Protein AF-W9XP03-F1 (afdb_monomer_lite)

Foldseek 3Di:
DPVLVVLVVVLLVVLVCCVPPDDLVRDDLVVLQVSLVSLVVSVPDDPSSVVSNVVSCVRNVCCVRNPHDPDDDPDDDDDDDDDDDDDDDDDDDDDDDDDDDDPDDDDDDPPPPPPPPPQPQQKWFADPPQRQTHSDPVVVVVLCVQQVVQPQKDFDDDDPPVDQKTWIAGPVRDIDMDGMGGHDPPCDPCCNVPDRGPPRNVSNVVVVVVVVVVVVVVVVVVCVVVVPPDPDDDDDD

pLDDT: mean 73.16, std 21.03, range [29.48, 97.62]

Sequence (237 aa):
MEEVHDHDAEWLARANLLLQWVTPELMDREMLRDLVEDASLLTTRSNEISLTLWVLQYIYNIAELVGDPVFGHTNSTANSNHSPSAQAGLSQPITSAVEASRNTSRNTAGNYREVPDKRDRNWKFQCDVCGHKVRRWDEFHRHITMGTGRKGFTVMRAKPPNEMTWYGVDKNGSKYSGNIIVASPTESRYDSRMNIQNPCRDRIREFVQKRKAVKEQKDKAIQQMHGSGGGTGSTGG

Structure (mmCIF, N/CA/C/O backbone):
data_AF-W9XP03-F1
#
_entry.id   AF-W9XP03-F1
#
loop_
_atom_site.group_PDB
_atom_site.id
_atom_site.type_symbol
_atom_site.label_atom_id
_atom_site.label_alt_id
_atom_site.label_comp_id
_atom_site.label_asym_id
_atom_site.label_entity_id
_atom_site.label_seq_id
_atom_site.pdbx_PDB_ins_code
_atom_site.Cartn_x
_atom_site.Cartn_y
_atom_site.Cartn_z
_atom_site.occupancy
_atom_site.B_iso_or_equiv
_atom_site.auth_seq_id
_atom_site.auth_comp_id
_atom_site.auth_asym_id
_atom_site.auth_atom_id
_atom_site.pdbx_PDB_model_num
ATOM 1 N N . MET A 1 1 ? 22.009 37.566 -8.998 1.00 55.69 1 MET A N 1
ATOM 2 C CA . MET A 1 1 ? 20.892 36.602 -8.860 1.00 55.69 1 MET A CA 1
ATOM 3 C C . MET A 1 1 ? 21.464 35.190 -8.629 1.00 55.69 1 MET A C 1
ATOM 5 O O . MET A 1 1 ? 20.940 34.234 -9.179 1.00 55.69 1 MET A O 1
ATOM 9 N N . GLU A 1 2 ? 22.542 35.069 -7.834 1.00 55.78 2 GLU A N 1
ATOM 10 C CA . GLU A 1 2 ? 23.301 33.818 -7.596 1.00 55.78 2 GLU A CA 1
ATOM 11 C C . GLU A 1 2 ? 23.197 33.299 -6.145 1.00 55.78 2 GLU A C 1
ATOM 13 O O . GLU A 1 2 ? 23.499 32.143 -5.899 1.00 55.78 2 GLU A O 1
ATOM 18 N N . GLU A 1 3 ? 22.680 34.085 -5.193 1.00 58.03 3 GLU A N 1
ATOM 19 C CA . GLU A 1 3 ? 22.687 33.743 -3.752 1.00 58.03 3 GLU A CA 1
ATOM 20 C C . GLU A 1 3 ? 21.708 32.621 -3.334 1.00 58.03 3 GLU A C 1
ATOM 22 O O . GLU A 1 3 ? 21.790 32.089 -2.229 1.00 58.03 3 GLU A O 1
ATOM 27 N N . VAL A 1 4 ? 20.771 32.227 -4.204 1.00 58.56 4 VAL A N 1
ATOM 28 C CA . VAL A 1 4 ? 19.727 31.236 -3.863 1.00 58.56 4 VAL A CA 1
ATOM 29 C C . VAL A 1 4 ? 20.260 29.795 -3.894 1.00 58.56 4 VAL A C 1
ATOM 31 O O . VAL A 1 4 ? 19.656 28.914 -3.296 1.00 58.56 4 VAL A O 1
ATOM 34 N N . HIS A 1 5 ? 21.377 29.520 -4.576 1.00 61.31 5 HIS A N 1
ATOM 35 C CA . HIS A 1 5 ? 21.920 28.155 -4.686 1.00 61.31 5 HIS A CA 1
ATOM 36 C C . HIS A 1 5 ? 22.791 27.730 -3.498 1.00 61.31 5 HIS A C 1
ATOM 38 O O . HIS A 1 5 ? 22.907 26.533 -3.240 1.00 61.31 5 HIS A O 1
ATOM 44 N N . ASP A 1 6 ? 23.329 28.680 -2.733 1.00 75.00 6 ASP A N 1
ATOM 45 C CA . ASP A 1 6 ? 24.205 28.359 -1.600 1.00 75.00 6 ASP A CA 1
ATOM 46 C C . ASP A 1 6 ? 23.433 27.756 -0.416 1.00 75.00 6 ASP A C 1
ATOM 48 O O . ASP A 1 6 ? 23.926 26.852 0.258 1.00 75.00 6 ASP A O 1
ATOM 52 N N . HIS A 1 7 ? 22.176 28.165 -0.225 1.00 78.06 7 HIS A N 1
ATOM 53 C CA . HIS A 1 7 ? 21.329 27.703 0.878 1.00 78.06 7 HIS A CA 1
ATOM 54 C C . HIS A 1 7 ? 20.920 26.227 0.725 1.00 78.06 7 HIS A C 1
ATOM 56 O O . HIS A 1 7 ? 20.882 25.482 1.706 1.00 78.06 7 HIS A O 1
ATOM 62 N N . ASP A 1 8 ? 20.674 25.776 -0.510 1.00 80.62 8 ASP A N 1
ATOM 63 C CA . ASP A 1 8 ? 20.343 24.377 -0.801 1.00 80.62 8 ASP A CA 1
ATOM 64 C C . ASP A 1 8 ? 21.549 23.458 -0.551 1.00 80.62 8 ASP A C 1
ATOM 66 O O . ASP A 1 8 ? 21.405 22.372 0.018 1.00 80.62 8 ASP A O 1
ATOM 70 N N . ALA A 1 9 ? 22.748 23.898 -0.949 1.00 83.19 9 ALA A N 1
ATOM 71 C CA . ALA A 1 9 ? 23.987 23.149 -0.754 1.00 83.19 9 ALA A CA 1
ATOM 72 C C . ALA A 1 9 ? 24.361 23.039 0.732 1.00 83.19 9 ALA A C 1
ATOM 74 O O . ALA A 1 9 ? 24.747 21.961 1.194 1.00 83.19 9 ALA A O 1
ATOM 75 N N . GLU A 1 10 ? 24.199 24.123 1.495 1.00 85.44 10 GLU A N 1
ATOM 76 C CA . GLU A 1 10 ? 24.430 24.132 2.940 1.00 85.44 10 GLU A CA 1
ATOM 77 C C . GLU A 1 10 ? 23.442 23.217 3.675 1.00 85.44 10 GLU A C 1
ATOM 79 O O . GLU A 1 10 ? 23.847 22.399 4.510 1.00 85.44 10 GLU A O 1
ATOM 84 N N . TRP A 1 11 ? 22.155 23.282 3.321 1.00 88.06 11 TRP A N 1
ATOM 85 C CA . TRP A 1 11 ? 21.145 22.395 3.895 1.00 88.06 11 TRP A CA 1
ATOM 86 C C . TRP A 1 11 ? 21.449 20.922 3.588 1.00 88.06 11 TRP A C 1
ATOM 88 O O . TRP A 1 11 ? 21.418 20.079 4.488 1.00 88.06 11 TRP A O 1
ATOM 98 N N . LEU A 1 12 ? 21.818 20.601 2.342 1.00 84.88 12 LEU A N 1
ATOM 99 C CA . LEU A 1 12 ? 22.195 19.241 1.945 1.00 84.88 12 LEU A CA 1
ATOM 100 C C . LEU A 1 12 ? 23.442 18.748 2.687 1.00 84.88 12 LEU A C 1
ATOM 102 O O . LEU A 1 12 ? 23.500 17.577 3.066 1.00 84.88 12 LEU A O 1
ATOM 106 N N . ALA A 1 13 ? 24.432 19.610 2.926 1.00 87.75 13 ALA A N 1
ATOM 107 C CA . ALA A 1 13 ? 25.615 19.259 3.706 1.00 87.75 13 ALA A CA 1
ATOM 108 C C . ALA A 1 13 ? 25.249 18.934 5.164 1.00 87.75 13 ALA A C 1
ATOM 110 O O . ALA A 1 13 ? 25.665 17.893 5.681 1.00 87.75 13 ALA A O 1
ATOM 111 N N . ARG A 1 14 ? 24.405 19.760 5.799 1.00 84.19 14 ARG A N 1
ATOM 112 C CA . ARG A 1 14 ? 23.887 19.518 7.158 1.00 84.19 14 ARG A CA 1
ATOM 113 C C . ARG A 1 14 ? 23.109 18.202 7.232 1.00 84.19 14 ARG A C 1
ATOM 115 O O . ARG A 1 14 ? 23.395 17.370 8.090 1.00 84.19 14 ARG A O 1
ATOM 122 N N . ALA A 1 15 ? 22.186 17.967 6.301 1.00 85.69 15 ALA A N 1
ATOM 123 C CA . ALA A 1 15 ? 21.388 16.744 6.261 1.00 85.69 15 ALA A CA 1
ATOM 124 C C . ALA A 1 15 ? 22.245 15.482 6.042 1.00 85.69 15 ALA A C 1
ATOM 126 O O . ALA A 1 15 ? 22.033 14.464 6.702 1.00 85.69 15 ALA A O 1
ATOM 127 N N . ASN A 1 16 ? 23.250 15.546 5.164 1.00 84.44 16 ASN A N 1
ATOM 128 C CA . ASN A 1 16 ? 24.169 14.429 4.931 1.00 84.44 16 ASN A CA 1
ATOM 129 C C . ASN A 1 16 ? 25.071 14.141 6.137 1.00 84.44 16 ASN A C 1
ATOM 131 O O . ASN A 1 16 ? 25.341 12.974 6.419 1.00 84.44 16 ASN A O 1
ATOM 135 N N . LEU A 1 17 ? 25.508 15.170 6.871 1.00 82.81 17 LEU A N 1
ATOM 136 C CA . LEU A 1 17 ? 26.241 14.981 8.123 1.00 82.81 17 LEU A CA 1
ATOM 137 C C . LEU A 1 17 ? 25.384 14.248 9.162 1.00 82.81 17 LEU A C 1
ATOM 139 O O . LEU A 1 17 ? 25.866 13.305 9.789 1.00 82.81 17 LEU A O 1
ATOM 143 N N . LEU A 1 18 ? 24.099 14.591 9.290 1.00 79.25 18 LEU A N 1
ATOM 144 C CA . LEU A 1 18 ? 23.202 13.863 10.195 1.00 79.25 18 LEU A CA 1
ATOM 145 C C . LEU A 1 18 ? 23.044 12.394 9.799 1.00 79.25 18 LEU A C 1
ATOM 147 O O . LEU A 1 18 ? 23.140 11.514 10.653 1.00 79.25 18 LEU A O 1
ATOM 151 N N . LEU A 1 19 ? 22.883 12.124 8.501 1.00 80.06 19 LEU A N 1
ATOM 152 C CA . LEU A 1 19 ? 22.753 10.763 7.975 1.00 80.06 19 LEU A CA 1
ATOM 153 C C . LEU A 1 19 ? 24.024 9.912 8.144 1.00 80.06 19 LEU A C 1
ATOM 155 O O . LEU A 1 19 ? 23.924 8.686 8.186 1.00 80.06 19 LEU A O 1
ATOM 159 N N . GLN A 1 20 ? 25.208 10.529 8.208 1.00 81.31 20 GLN A N 1
ATOM 160 C CA . GLN A 1 20 ? 26.484 9.817 8.337 1.00 81.31 20 GLN A CA 1
ATOM 161 C C . GLN A 1 20 ? 26.908 9.573 9.789 1.00 81.31 20 GLN A C 1
ATOM 163 O O . GLN A 1 20 ? 27.513 8.538 10.067 1.00 81.31 20 GLN A O 1
ATOM 168 N N . TRP A 1 21 ? 26.627 10.508 10.701 1.00 69.81 21 TRP A N 1
ATOM 169 C CA . TRP A 1 21 ? 27.275 10.534 12.020 1.00 69.81 21 TRP A CA 1
ATOM 170 C C . TRP A 1 21 ? 26.347 10.227 13.192 1.00 69.81 21 TRP A C 1
ATOM 172 O O . TRP A 1 21 ? 26.838 9.868 14.261 1.00 69.81 21 TRP A O 1
ATOM 182 N N . VAL A 1 22 ? 25.027 10.343 13.022 1.00 67.56 22 VAL A N 1
ATOM 183 C CA . VAL A 1 22 ? 24.099 10.248 14.153 1.00 67.56 22 VAL A CA 1
ATOM 184 C C . VAL A 1 22 ? 23.277 8.967 14.073 1.00 67.56 22 VAL A C 1
ATOM 186 O O . VAL A 1 22 ? 22.401 8.806 13.220 1.00 67.56 22 VAL A O 1
ATOM 189 N N . THR A 1 23 ? 23.539 8.040 14.997 1.00 68.25 23 THR A N 1
ATOM 190 C CA . THR A 1 23 ? 22.658 6.889 15.206 1.00 68.25 23 THR A CA 1
ATOM 191 C C . THR A 1 23 ? 21.274 7.379 15.650 1.00 68.25 23 THR A C 1
ATOM 193 O O . THR A 1 23 ? 21.191 8.308 16.454 1.00 68.25 23 THR A O 1
ATOM 196 N N . PRO A 1 24 ? 20.169 6.765 15.179 1.00 63.56 24 PRO A N 1
ATOM 197 C CA . PRO A 1 24 ? 18.812 7.235 15.474 1.00 63.56 24 PRO A CA 1
ATOM 198 C C . PRO A 1 24 ? 18.456 7.411 16.949 1.00 63.56 24 PRO A C 1
ATOM 200 O O . PRO A 1 24 ? 17.561 8.185 17.267 1.00 63.56 24 PRO A O 1
ATOM 203 N N . GLU A 1 25 ? 19.171 6.730 17.839 1.00 66.44 25 GLU A N 1
ATOM 204 C CA . GLU A 1 25 ? 18.958 6.778 19.286 1.00 66.44 25 GLU A CA 1
ATOM 205 C C . GLU A 1 25 ? 19.605 7.989 19.976 1.00 66.44 25 GLU A C 1
ATOM 207 O O . GLU A 1 25 ? 19.209 8.331 21.085 1.00 66.44 25 GLU A O 1
ATOM 212 N N . LEU A 1 26 ? 20.586 8.640 19.342 1.00 66.00 26 LEU A N 1
ATOM 213 C CA . LEU A 1 26 ? 21.334 9.765 19.921 1.00 66.00 26 LEU A CA 1
ATOM 214 C C . LEU A 1 26 ? 20.964 11.116 19.309 1.00 66.00 26 LEU A C 1
ATOM 216 O O . LEU A 1 26 ? 21.541 12.137 19.682 1.00 66.00 26 LEU A O 1
ATOM 220 N N . MET A 1 27 ? 20.038 11.137 18.352 1.00 71.94 27 MET A N 1
ATOM 221 C CA . MET A 1 27 ? 19.683 12.375 17.680 1.00 71.94 27 MET A CA 1
ATOM 222 C C . MET A 1 27 ? 18.704 13.187 18.517 1.00 71.94 27 MET A C 1
ATOM 224 O O . MET A 1 27 ? 17.628 12.705 18.876 1.00 71.94 27 MET A O 1
ATOM 228 N N . ASP A 1 28 ? 19.075 14.436 18.786 1.00 79.50 28 ASP A N 1
ATOM 229 C CA . ASP A 1 28 ? 18.191 15.386 19.441 1.00 79.50 28 ASP A CA 1
ATOM 230 C C . ASP A 1 28 ? 16.956 15.644 18.565 1.00 79.50 28 ASP A C 1
ATOM 232 O O . ASP A 1 28 ? 17.058 15.950 17.370 1.00 79.50 28 ASP A O 1
ATOM 236 N N . ARG A 1 29 ? 15.773 15.485 19.167 1.00 77.25 29 ARG A N 1
ATOM 237 C CA . ARG A 1 29 ? 14.484 15.676 18.496 1.00 77.25 29 ARG A CA 1
ATOM 238 C C . ARG A 1 29 ? 14.315 17.120 18.019 1.00 77.25 29 ARG A C 1
ATOM 240 O O . ARG A 1 29 ? 13.668 17.324 16.993 1.00 77.25 29 ARG A O 1
ATOM 247 N N . GLU A 1 30 ? 14.893 18.090 18.728 1.00 78.94 30 GLU A N 1
ATOM 248 C CA . GLU A 1 30 ? 14.828 19.511 18.359 1.00 78.94 30 GLU A CA 1
ATOM 249 C C . GLU A 1 30 ? 15.605 19.781 17.065 1.00 78.94 30 GLU A C 1
ATOM 251 O O . GLU A 1 30 ? 15.053 20.325 16.113 1.00 78.94 30 GLU A O 1
ATOM 256 N N . MET A 1 31 ? 16.821 19.244 16.950 1.00 80.56 31 MET A N 1
ATOM 257 C CA . MET A 1 31 ? 17.659 19.408 15.757 1.00 80.56 31 MET A CA 1
ATOM 258 C C . MET A 1 31 ? 17.020 18.817 14.486 1.00 80.56 31 MET A C 1
ATOM 260 O O . MET A 1 31 ? 17.184 19.350 13.387 1.00 80.56 31 MET A O 1
ATOM 264 N N . LEU A 1 32 ? 16.275 17.712 14.616 1.00 82.44 32 LEU A N 1
ATOM 265 C CA . LEU A 1 32 ? 15.548 17.112 13.495 1.00 82.44 32 LEU A CA 1
ATOM 266 C C . LEU A 1 32 ? 14.341 17.951 13.069 1.00 82.44 32 LEU A C 1
ATOM 268 O O . LEU A 1 32 ? 14.060 18.039 11.874 1.00 82.44 32 LEU A O 1
ATOM 272 N N . ARG A 1 33 ? 13.624 18.546 14.031 1.00 82.81 33 ARG A N 1
ATOM 273 C CA . ARG A 1 33 ? 12.506 19.450 13.741 1.00 82.81 33 ARG A CA 1
ATOM 274 C C . ARG A 1 33 ? 13.008 20.680 12.989 1.00 82.81 33 ARG A C 1
ATOM 276 O O . ARG A 1 33 ? 12.468 20.961 11.923 1.00 82.81 33 ARG A O 1
ATOM 283 N N . ASP A 1 34 ? 14.070 21.315 13.476 1.00 84.38 34 ASP A N 1
ATOM 284 C CA . ASP A 1 34 ? 14.661 22.500 12.844 1.00 84.38 34 ASP A CA 1
ATOM 285 C C . ASP A 1 34 ? 15.087 22.210 11.400 1.00 84.38 34 ASP A C 1
ATOM 287 O O . ASP A 1 34 ? 14.785 22.974 10.488 1.00 84.38 34 ASP A O 1
ATOM 291 N N . LEU A 1 35 ? 15.709 21.051 11.146 1.00 84.31 35 LEU A N 1
ATOM 292 C CA . LEU A 1 35 ? 16.127 20.683 9.791 1.00 84.31 35 LEU A CA 1
ATOM 293 C C . LEU A 1 35 ? 14.937 20.481 8.836 1.00 84.31 35 LEU A C 1
ATOM 295 O O . LEU A 1 35 ? 15.034 20.806 7.650 1.00 84.31 35 LEU A O 1
ATOM 299 N N . VAL A 1 36 ? 13.828 19.925 9.330 1.00 83.81 36 VAL A N 1
ATOM 300 C CA . VAL A 1 36 ? 12.604 19.704 8.543 1.00 83.81 36 VAL A CA 1
ATOM 301 C C . VAL A 1 36 ? 11.875 21.020 8.279 1.00 83.81 36 VAL A C 1
ATOM 303 O O . VAL A 1 36 ? 11.381 21.222 7.168 1.00 83.81 36 VAL A O 1
ATOM 306 N N . GLU A 1 37 ? 11.830 21.918 9.263 1.00 83.00 37 GLU A N 1
ATOM 307 C CA . GLU A 1 37 ? 11.275 23.264 9.111 1.00 83.00 37 GLU A CA 1
ATOM 308 C C . GLU A 1 37 ? 12.107 24.097 8.123 1.00 83.00 37 GLU A C 1
ATOM 310 O O . GLU A 1 37 ? 11.534 24.637 7.174 1.00 83.00 37 GLU A O 1
ATOM 315 N N . ASP A 1 38 ? 13.441 24.083 8.232 1.00 81.56 38 ASP A N 1
ATOM 316 C CA . ASP A 1 38 ? 14.361 24.706 7.267 1.00 81.56 38 ASP A CA 1
ATOM 317 C C . ASP A 1 38 ? 14.091 24.191 5.846 1.00 81.56 38 ASP A C 1
ATOM 319 O O . ASP A 1 38 ? 13.934 24.959 4.895 1.00 81.56 38 ASP A O 1
ATOM 323 N N . ALA A 1 39 ? 13.959 22.872 5.693 1.00 78.25 39 ALA A N 1
ATOM 324 C CA . ALA A 1 39 ? 13.694 22.270 4.397 1.00 78.25 39 ALA A CA 1
ATOM 325 C C . ALA A 1 39 ? 12.344 22.716 3.827 1.00 78.25 39 ALA A C 1
ATOM 327 O O . ALA A 1 39 ? 12.244 22.976 2.631 1.00 78.25 39 ALA A O 1
ATOM 328 N N . SER A 1 40 ? 11.313 22.835 4.674 1.00 78.00 40 SER A N 1
ATOM 329 C CA . SER A 1 40 ? 9.982 23.306 4.277 1.00 78.00 40 SER A CA 1
ATOM 330 C C . SER A 1 40 ? 10.029 24.711 3.668 1.00 78.00 40 SER A C 1
ATOM 332 O O . SER A 1 40 ? 9.361 24.958 2.663 1.00 78.00 40 SER A O 1
ATOM 334 N N . LEU A 1 41 ? 10.900 25.581 4.188 1.00 75.94 41 LEU A N 1
ATOM 335 C CA . LEU A 1 41 ? 11.128 26.933 3.675 1.00 75.94 41 LEU A CA 1
ATOM 336 C C . LEU A 1 41 ? 11.948 26.939 2.372 1.00 75.94 41 LEU A C 1
ATOM 338 O O . LEU A 1 41 ? 11.740 27.802 1.519 1.00 75.94 41 LEU A O 1
ATOM 342 N N . LEU A 1 42 ? 12.814 25.941 2.173 1.00 68.00 42 LEU A N 1
ATOM 343 C CA . LEU A 1 42 ? 13.637 25.763 0.968 1.00 68.00 42 LEU A CA 1
ATOM 344 C C . LEU A 1 42 ? 12.920 24.993 -0.168 1.00 68.00 42 LEU A C 1
ATOM 346 O O . LEU A 1 42 ? 13.351 25.026 -1.322 1.00 68.00 42 LEU A O 1
ATOM 350 N N . THR A 1 43 ? 11.794 24.316 0.110 1.00 55.62 43 THR A N 1
ATOM 351 C CA . THR A 1 43 ? 11.168 23.301 -0.778 1.00 55.62 43 THR A CA 1
ATOM 352 C C . THR A 1 43 ? 10.619 23.765 -2.132 1.00 55.62 43 THR A C 1
ATOM 354 O O . THR A 1 43 ? 10.045 22.955 -2.863 1.00 55.62 43 THR A O 1
ATOM 357 N N . THR A 1 44 ? 10.796 25.011 -2.566 1.00 53.53 44 THR A N 1
ATOM 358 C CA . THR A 1 44 ? 10.163 25.411 -3.831 1.00 53.53 44 THR A CA 1
ATOM 359 C C . THR A 1 44 ? 10.847 24.873 -5.093 1.00 53.53 44 THR A C 1
ATOM 361 O O . THR A 1 44 ? 10.188 24.905 -6.136 1.00 53.53 44 THR A O 1
ATOM 364 N N . ARG A 1 45 ? 12.105 24.368 -5.078 1.00 56.50 45 ARG A N 1
ATOM 365 C CA . ARG A 1 45 ? 12.803 24.022 -6.349 1.00 56.50 45 ARG A CA 1
ATOM 366 C C . ARG A 1 45 ? 13.779 22.831 -6.400 1.00 56.50 45 ARG A C 1
ATOM 368 O O . ARG A 1 45 ? 14.007 22.352 -7.513 1.00 56.50 45 ARG A O 1
ATOM 375 N N . SER A 1 46 ? 14.328 22.307 -5.299 1.00 76.44 46 SER A N 1
ATOM 376 C CA . SER A 1 46 ? 15.356 21.246 -5.385 1.00 76.44 46 SER A CA 1
ATOM 377 C C . SER A 1 46 ? 14.814 19.818 -5.205 1.00 76.44 46 SER A C 1
ATOM 379 O O . SER A 1 46 ? 14.289 19.433 -4.154 1.00 76.44 46 SER A O 1
ATOM 381 N N . ASN A 1 47 ? 15.000 18.988 -6.241 1.00 76.56 47 ASN A N 1
ATOM 382 C CA . ASN A 1 47 ? 14.705 17.549 -6.199 1.00 76.56 47 ASN A CA 1
ATOM 383 C C . ASN A 1 47 ? 15.565 16.813 -5.155 1.00 76.56 47 ASN A C 1
ATOM 385 O O . ASN A 1 47 ? 15.125 15.808 -4.597 1.00 76.56 47 ASN A O 1
ATOM 389 N N . GLU A 1 48 ? 16.778 17.300 -4.887 1.00 77.56 48 GLU A N 1
ATOM 390 C CA . GLU A 1 48 ? 17.725 16.673 -3.960 1.00 77.56 48 GLU A CA 1
ATOM 391 C C . GLU A 1 48 ? 17.307 16.877 -2.501 1.00 77.56 48 GLU A C 1
ATOM 393 O O . GLU A 1 48 ? 17.355 15.931 -1.710 1.00 77.56 48 GLU A O 1
ATOM 398 N N . ILE A 1 49 ? 16.788 18.063 -2.167 1.00 81.12 49 ILE A N 1
ATOM 399 C CA . ILE A 1 49 ? 16.201 18.349 -0.849 1.00 81.12 49 ILE A CA 1
ATOM 400 C C . ILE A 1 49 ? 14.976 17.462 -0.621 1.00 81.12 49 ILE A C 1
ATOM 402 O O . ILE A 1 49 ? 14.853 16.827 0.423 1.00 81.12 49 ILE A O 1
ATOM 406 N N . SER A 1 50 ? 14.111 17.330 -1.633 1.00 79.44 50 SER A N 1
ATOM 407 C CA . SER A 1 50 ? 12.913 16.480 -1.556 1.00 79.44 50 SER A CA 1
ATOM 408 C C . SER A 1 50 ? 13.252 15.005 -1.307 1.00 79.44 50 SER A C 1
ATOM 410 O O . SER A 1 50 ? 12.590 14.332 -0.515 1.00 79.44 50 SER A O 1
ATOM 412 N N . LEU A 1 51 ? 14.294 14.487 -1.967 1.00 79.25 51 LEU A N 1
ATOM 413 C CA . LEU A 1 51 ? 14.760 13.114 -1.765 1.00 79.25 51 LEU A CA 1
ATOM 414 C C . LEU A 1 51 ? 15.391 12.924 -0.383 1.00 79.25 51 LEU A C 1
ATOM 416 O O . LEU A 1 51 ? 15.101 11.934 0.286 1.00 79.25 51 LEU A O 1
ATOM 420 N N . THR A 1 52 ? 16.212 13.872 0.060 1.00 82.56 52 THR A N 1
ATOM 421 C CA . THR A 1 52 ? 16.870 13.819 1.372 1.00 82.56 52 THR A CA 1
ATOM 422 C C . THR A 1 52 ? 15.854 13.899 2.510 1.00 82.56 52 THR A C 1
ATOM 424 O O . THR A 1 52 ? 15.912 13.096 3.439 1.00 82.56 52 THR A O 1
ATOM 427 N N . LEU A 1 53 ? 14.850 14.774 2.398 1.00 81.88 53 LEU A N 1
ATOM 428 C CA . LEU A 1 53 ? 13.714 14.829 3.321 1.00 81.88 53 LEU A CA 1
ATOM 429 C C . LEU A 1 53 ? 12.957 13.504 3.393 1.00 81.88 53 LEU A C 1
ATOM 431 O O . LEU A 1 53 ? 12.617 13.045 4.481 1.00 81.88 53 LEU A O 1
ATOM 435 N N . TRP A 1 54 ? 12.718 12.864 2.247 1.00 81.75 54 TRP A N 1
ATOM 436 C CA . TRP A 1 54 ? 12.057 11.563 2.212 1.00 81.75 54 TRP A CA 1
ATOM 437 C C . TRP A 1 54 ? 12.875 10.485 2.942 1.00 81.75 54 TRP A C 1
ATOM 439 O O . TRP A 1 54 ? 12.313 9.682 3.688 1.00 81.75 54 TRP A O 1
ATOM 449 N N . VAL A 1 55 ? 14.203 10.489 2.779 1.00 82.25 55 VAL A N 1
ATOM 450 C CA . VAL A 1 55 ? 15.112 9.574 3.492 1.00 82.25 55 VAL A CA 1
ATOM 451 C C . VAL A 1 55 ? 15.100 9.843 4.998 1.00 82.25 55 VAL A C 1
ATOM 453 O O . VAL A 1 55 ? 14.975 8.899 5.777 1.00 82.25 55 VAL A O 1
ATOM 456 N N . LEU A 1 56 ? 15.161 11.108 5.420 1.00 81.56 56 LEU A N 1
ATOM 457 C CA . LEU A 1 56 ? 15.071 11.486 6.833 1.00 81.56 56 LEU A CA 1
ATOM 458 C C . LEU A 1 56 ? 13.725 11.058 7.439 1.00 81.56 56 LEU A C 1
ATOM 460 O O . LEU A 1 56 ? 13.690 10.456 8.512 1.00 81.56 56 LEU A O 1
ATOM 464 N N . GLN A 1 57 ? 12.617 11.276 6.727 1.00 80.31 57 GLN A N 1
ATOM 465 C CA . GLN A 1 57 ? 11.285 10.854 7.166 1.00 80.31 57 GLN A CA 1
ATOM 466 C C . GLN A 1 57 ? 11.181 9.334 7.315 1.00 80.31 57 GLN A C 1
ATOM 468 O O . GLN A 1 57 ? 10.541 8.849 8.249 1.00 80.31 57 GLN A O 1
ATOM 473 N N . TYR A 1 58 ? 11.837 8.592 6.422 1.00 80.00 58 TYR A N 1
ATOM 474 C CA . TYR A 1 58 ? 11.895 7.137 6.460 1.00 80.00 58 TYR A CA 1
ATOM 475 C C . TYR A 1 58 ? 12.730 6.601 7.634 1.00 80.00 58 TYR A C 1
ATOM 477 O O . TYR A 1 58 ? 12.333 5.615 8.252 1.00 80.00 58 TYR A O 1
ATOM 485 N N . ILE A 1 59 ? 13.867 7.231 7.949 1.00 78.69 59 ILE A N 1
ATOM 486 C CA . ILE A 1 59 ? 14.779 6.765 9.007 1.00 78.69 59 ILE A CA 1
ATOM 487 C C . ILE A 1 59 ? 14.265 7.141 10.403 1.00 78.69 59 ILE A C 1
ATOM 489 O O . ILE A 1 59 ? 14.339 6.319 11.312 1.00 78.69 59 ILE A O 1
ATOM 493 N N . TYR A 1 60 ? 13.721 8.349 10.573 1.00 78.75 60 TYR A N 1
ATOM 494 C CA . TYR A 1 60 ? 13.461 8.926 11.899 1.00 78.75 60 TYR A CA 1
ATOM 495 C C . TYR A 1 60 ? 11.973 9.061 12.267 1.00 78.75 60 TYR A C 1
ATOM 497 O O . TYR A 1 60 ? 11.655 9.644 13.298 1.00 78.75 60 TYR A O 1
ATOM 505 N N . ASN A 1 61 ? 11.051 8.529 11.452 1.00 71.62 61 ASN A N 1
ATOM 506 C CA . ASN A 1 61 ? 9.596 8.591 11.672 1.00 71.62 61 ASN A CA 1
ATOM 507 C C . ASN A 1 61 ? 9.094 10.000 12.067 1.00 71.62 61 ASN A C 1
ATOM 509 O O . ASN A 1 61 ? 8.415 10.206 13.072 1.00 71.62 61 ASN A O 1
ATOM 513 N N . ILE A 1 62 ? 9.434 10.988 11.236 1.00 67.38 62 ILE A N 1
ATOM 514 C CA . ILE A 1 62 ? 9.200 12.427 11.477 1.00 67.38 62 ILE A CA 1
ATOM 515 C C . ILE A 1 62 ? 7.708 12.776 11.662 1.00 67.38 62 ILE A C 1
ATOM 517 O O . ILE A 1 62 ? 7.380 13.799 12.260 1.00 67.38 62 ILE A O 1
ATOM 521 N N . ALA A 1 63 ? 6.792 11.907 11.217 1.00 66.44 63 ALA A N 1
ATOM 522 C CA . ALA A 1 63 ? 5.348 12.074 11.402 1.00 66.44 63 ALA A CA 1
ATOM 523 C C . ALA A 1 63 ? 4.933 12.174 12.883 1.00 66.44 63 ALA A C 1
ATOM 525 O O . ALA A 1 63 ? 3.949 12.835 13.200 1.00 66.44 63 ALA A O 1
ATOM 526 N N . GLU A 1 64 ? 5.696 11.564 13.794 1.00 60.38 64 GLU A N 1
ATOM 527 C CA . GLU A 1 64 ? 5.457 11.666 15.238 1.00 60.38 64 GLU A CA 1
ATOM 528 C C . GLU A 1 64 ? 5.996 12.982 15.838 1.00 60.38 64 GLU A C 1
ATOM 530 O O . GLU A 1 64 ? 5.521 13.432 16.877 1.00 60.38 64 GLU A O 1
ATOM 535 N N . LEU A 1 65 ? 6.977 13.617 15.184 1.00 57.88 65 LEU A N 1
ATOM 536 C CA . LEU A 1 65 ? 7.692 14.800 15.685 1.00 57.88 65 LEU A CA 1
ATOM 537 C C . LEU A 1 65 ? 7.058 16.136 15.282 1.00 57.88 65 LEU A C 1
ATOM 539 O O . LEU A 1 65 ? 7.105 17.102 16.050 1.00 57.88 65 LEU A O 1
ATOM 543 N N . VAL A 1 66 ? 6.504 16.208 14.071 1.00 59.41 66 VAL A N 1
ATOM 544 C CA . VAL A 1 66 ? 6.033 17.471 13.471 1.00 59.41 66 VAL A CA 1
ATOM 545 C C . VAL A 1 66 ? 4.514 17.651 13.622 1.00 59.41 66 VAL A C 1
ATOM 547 O O . VAL A 1 66 ? 3.994 18.743 13.416 1.00 59.41 66 VAL A O 1
ATOM 550 N N . GLY A 1 67 ? 3.786 16.614 14.056 1.00 50.50 67 GLY A N 1
ATOM 551 C CA . GLY A 1 67 ? 2.329 16.581 13.902 1.00 50.50 67 GLY A CA 1
ATOM 552 C C . GLY A 1 67 ? 1.960 16.452 12.420 1.00 50.50 67 GLY A C 1
ATOM 553 O O . GLY A 1 67 ? 2.761 16.773 11.544 1.00 50.50 67 GLY A O 1
ATOM 554 N N . ASP A 1 68 ? 0.786 15.895 12.124 1.00 41.56 68 ASP A N 1
ATOM 555 C CA . ASP A 1 68 ? 0.397 15.507 10.761 1.00 41.56 68 ASP A CA 1
ATOM 556 C C . ASP A 1 68 ? 0.742 16.581 9.704 1.00 41.56 68 ASP A C 1
ATOM 558 O O . ASP A 1 68 ? 0.195 17.688 9.749 1.00 41.56 68 ASP A O 1
ATOM 562 N N . PRO A 1 69 ? 1.617 16.282 8.721 1.00 44.53 69 PRO A N 1
ATOM 563 C CA . PRO A 1 69 ? 1.958 17.247 7.692 1.00 44.53 69 PRO A CA 1
ATOM 564 C C . PRO A 1 69 ? 0.746 17.494 6.784 1.00 44.53 69 PRO A C 1
ATOM 566 O O . PRO A 1 69 ? 0.321 16.626 6.015 1.00 44.53 69 PRO A O 1
ATOM 569 N N . VAL A 1 70 ? 0.205 18.712 6.848 1.00 48.25 70 VAL A N 1
ATOM 570 C CA . VAL A 1 70 ? -0.805 19.243 5.922 1.00 48.25 70 VAL A CA 1
ATOM 571 C C . VAL A 1 70 ? -0.144 19.495 4.560 1.00 48.25 70 VAL A C 1
ATOM 573 O O . VAL A 1 70 ? 0.107 20.628 4.170 1.00 48.25 70 VAL A O 1
ATOM 576 N N . PHE A 1 71 ? 0.153 18.439 3.802 1.00 41.38 71 PHE A N 1
ATOM 577 C CA . PHE A 1 71 ? 0.523 18.556 2.388 1.00 41.38 71 PHE A CA 1
ATOM 578 C C . PHE A 1 71 ? -0.515 17.846 1.534 1.00 41.38 71 PHE A C 1
ATOM 580 O O . PHE A 1 71 ? -0.452 16.645 1.275 1.00 41.38 71 PHE A O 1
ATOM 587 N N . GLY A 1 72 ? -1.506 18.617 1.096 1.00 40.03 72 GLY A N 1
ATOM 588 C CA . GLY A 1 72 ? -2.593 18.095 0.291 1.00 40.03 72 GLY A CA 1
ATOM 589 C C . GLY A 1 72 ? -3.310 19.141 -0.535 1.00 40.03 72 GLY A C 1
ATOM 590 O O . GLY A 1 72 ? -4.519 19.200 -0.421 1.00 40.03 72 GLY A O 1
ATOM 591 N N . HIS A 1 73 ? -2.628 19.896 -1.405 1.00 34.88 73 HIS A N 1
ATOM 592 C CA . HIS A 1 73 ? -3.300 20.616 -2.498 1.00 34.88 73 HIS A CA 1
ATOM 593 C C . HIS A 1 73 ? -2.428 20.660 -3.763 1.00 34.88 73 HIS A C 1
ATOM 595 O O . HIS A 1 73 ? -1.631 21.570 -3.961 1.00 34.88 73 HIS A O 1
ATOM 601 N N . THR A 1 74 ? -2.607 19.696 -4.671 1.00 36.22 74 THR A N 1
ATOM 602 C CA . THR A 1 74 ? -2.316 19.938 -6.091 1.00 36.22 74 THR A CA 1
ATOM 603 C C . THR A 1 74 ? -3.510 20.685 -6.676 1.00 36.22 74 THR A C 1
ATOM 605 O O . THR A 1 74 ? -4.563 20.082 -6.903 1.00 36.22 74 THR A O 1
ATOM 608 N N . ASN A 1 75 ? -3.365 21.989 -6.905 1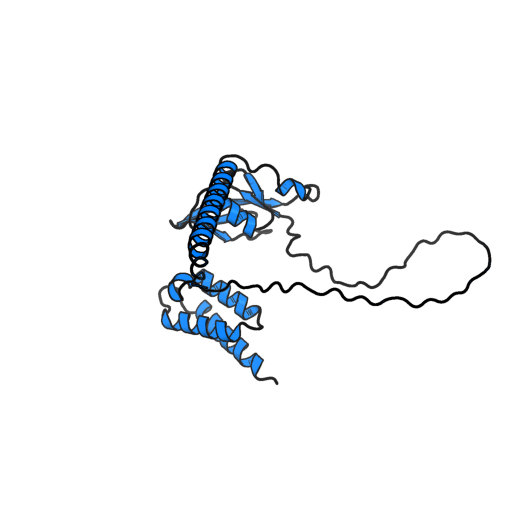.00 35.50 75 ASN A N 1
ATOM 609 C CA . ASN A 1 75 ? -4.340 22.760 -7.667 1.00 35.50 75 ASN A CA 1
ATOM 610 C C . ASN A 1 75 ? -4.378 22.239 -9.109 1.00 35.50 75 ASN A C 1
ATOM 612 O O . ASN A 1 75 ? -3.441 22.415 -9.883 1.00 35.50 75 ASN A O 1
ATOM 616 N N . SER A 1 76 ? -5.482 21.576 -9.454 1.00 36.38 76 SER A N 1
ATOM 617 C CA . SER A 1 76 ? -5.929 21.432 -10.834 1.00 36.38 76 SER A CA 1
ATOM 618 C C . SER A 1 76 ? -6.653 22.717 -11.214 1.00 36.38 76 SER A C 1
ATOM 620 O O . SER A 1 76 ? -7.801 22.909 -10.820 1.00 36.38 76 SER A O 1
ATOM 622 N N . THR A 1 77 ? -5.999 23.583 -11.982 1.00 30.44 77 THR A N 1
ATOM 623 C CA . THR A 1 77 ? -6.691 24.653 -12.704 1.00 30.44 77 THR A CA 1
ATOM 624 C C . THR A 1 77 ? -6.920 24.168 -14.125 1.00 30.44 77 THR A C 1
ATOM 626 O O . THR A 1 77 ? -5.994 24.046 -14.925 1.00 30.44 77 THR A O 1
ATOM 629 N N . ALA A 1 78 ? -8.172 23.815 -14.398 1.00 35.50 78 ALA A N 1
ATOM 630 C CA . ALA A 1 78 ? -8.697 23.670 -15.741 1.00 35.50 78 ALA A CA 1
ATOM 631 C C . ALA A 1 78 ? -8.862 25.051 -16.403 1.00 35.50 78 ALA A C 1
ATOM 633 O O . ALA A 1 78 ? -9.001 26.058 -15.710 1.00 35.50 78 ALA A O 1
ATOM 634 N N . ASN A 1 79 ? -8.990 25.020 -17.734 1.00 30.64 79 ASN A N 1
ATOM 635 C CA . ASN A 1 79 ? -9.383 26.099 -18.650 1.00 30.64 79 ASN A CA 1
ATOM 636 C C . ASN A 1 79 ? -8.226 27.019 -19.107 1.00 30.64 79 ASN A C 1
ATOM 638 O O . ASN A 1 79 ? -7.464 27.524 -18.300 1.00 30.64 79 ASN A O 1
ATOM 642 N N . SER A 1 80 ? -8.027 27.297 -20.399 1.00 31.64 80 SER A N 1
ATOM 643 C CA . SER A 1 80 ? -9.064 27.552 -21.402 1.00 31.64 80 SER A CA 1
ATOM 644 C C . SER A 1 80 ? -8.603 27.233 -22.826 1.00 31.64 80 SER A C 1
ATOM 646 O O . SER A 1 80 ? -7.477 27.530 -23.218 1.00 31.64 80 SER A O 1
ATOM 648 N N . ASN A 1 81 ? -9.534 26.679 -23.603 1.00 37.50 81 ASN A N 1
ATOM 649 C CA . ASN A 1 81 ? -9.529 26.713 -25.061 1.00 37.50 81 ASN A CA 1
ATOM 650 C C . ASN A 1 81 ? -9.473 28.163 -25.556 1.00 37.50 81 ASN A C 1
ATOM 652 O O . ASN A 1 81 ? -10.304 28.964 -25.143 1.00 37.50 81 ASN A O 1
ATOM 656 N N . HIS A 1 82 ? -8.591 28.459 -26.509 1.00 32.78 82 HIS A N 1
ATOM 657 C CA . HIS A 1 82 ? -8.796 29.536 -27.477 1.00 32.78 82 HIS A CA 1
ATOM 658 C C . HIS A 1 82 ? -8.120 29.172 -28.805 1.00 32.78 82 HIS A C 1
ATOM 660 O O . HIS A 1 82 ? -6.897 29.160 -28.922 1.00 32.78 82 HIS A O 1
ATOM 666 N N . SER A 1 83 ? -8.943 28.863 -29.809 1.00 39.00 83 SER A N 1
ATOM 667 C CA . SER A 1 83 ? -8.587 28.954 -31.229 1.00 39.00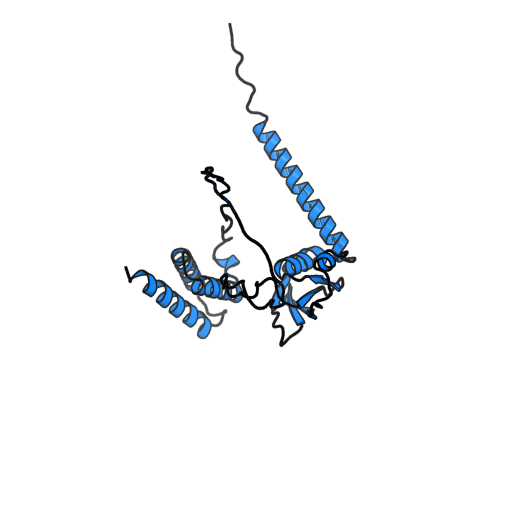 83 SER A CA 1
ATOM 668 C C . SER A 1 83 ? -8.729 30.405 -31.701 1.00 39.00 83 SER A C 1
ATOM 670 O O . SER A 1 83 ? -9.544 31.150 -31.149 1.00 39.00 83 SER A O 1
ATOM 672 N N . PRO A 1 84 ? -8.027 30.780 -32.781 1.00 39.34 84 PRO A N 1
ATOM 673 C CA . PRO A 1 84 ? -8.740 31.444 -33.868 1.00 39.34 84 PRO A CA 1
ATOM 674 C C . PRO A 1 84 ? -8.397 30.907 -35.267 1.00 39.34 84 PRO A C 1
ATOM 676 O O . PRO A 1 84 ? -7.383 30.255 -35.504 1.00 39.34 84 PRO A O 1
ATOM 679 N N . SER A 1 85 ? -9.343 31.181 -36.161 1.00 30.08 85 SER A N 1
ATOM 680 C CA . SER A 1 85 ? -9.546 30.663 -37.511 1.00 30.08 85 SER A CA 1
ATOM 681 C C . SER A 1 85 ? -8.594 31.179 -38.601 1.00 30.08 85 SER A C 1
ATOM 683 O O . SER A 1 85 ? -8.143 32.316 -38.568 1.00 30.08 85 SER A O 1
ATOM 685 N N . ALA A 1 86 ? -8.428 30.312 -39.609 1.00 33.28 86 ALA A N 1
ATOM 686 C CA . ALA A 1 86 ? -8.468 30.509 -41.069 1.00 33.28 86 ALA A CA 1
ATOM 687 C C . ALA A 1 86 ? -7.896 31.782 -41.726 1.00 33.28 86 ALA A C 1
ATOM 689 O O . ALA A 1 86 ? -8.430 32.867 -41.529 1.00 33.28 86 ALA A O 1
ATOM 690 N N . GLN A 1 87 ? -7.016 31.577 -42.720 1.00 33.66 87 GLN A N 1
ATOM 691 C CA . GLN A 1 87 ? -7.087 32.250 -44.028 1.00 33.66 87 GLN A CA 1
ATOM 692 C C . GLN A 1 87 ? -6.654 31.311 -45.172 1.00 33.66 87 GLN A C 1
ATOM 694 O O . GLN A 1 87 ? -5.866 30.388 -44.981 1.00 33.66 87 GLN A O 1
ATOM 699 N N . ALA A 1 88 ? -7.256 31.543 -46.339 1.00 31.14 88 ALA A N 1
ATOM 700 C CA . ALA A 1 88 ? -7.288 30.715 -47.542 1.00 31.14 88 ALA A CA 1
ATOM 701 C C . ALA A 1 88 ? -6.411 31.271 -48.689 1.00 31.14 88 ALA A C 1
ATOM 703 O O . ALA A 1 88 ? -6.015 32.431 -48.651 1.00 31.14 88 ALA A O 1
ATOM 704 N N . GLY A 1 89 ? -6.211 30.463 -49.744 1.00 29.48 89 GLY A N 1
ATOM 705 C CA . GLY A 1 89 ? -5.740 30.879 -51.084 1.00 29.48 89 GLY A CA 1
ATOM 706 C C . GLY A 1 89 ? -4.874 29.801 -51.763 1.00 29.48 89 GLY A C 1
ATOM 707 O O . GLY A 1 89 ? -3.720 29.644 -51.394 1.00 29.48 89 GLY A O 1
ATOM 708 N N . LEU A 1 90 ? -5.440 28.871 -52.553 1.00 30.91 90 LEU A N 1
ATOM 709 C CA . LEU A 1 90 ? -5.541 28.883 -54.038 1.00 30.91 90 LEU A CA 1
ATOM 710 C C . LEU A 1 90 ? -4.165 29.056 -54.731 1.00 30.91 90 LEU A C 1
ATOM 712 O O . LEU A 1 90 ? -3.561 30.113 -54.620 1.00 30.91 90 LEU A O 1
ATOM 716 N N . SER A 1 91 ? -3.615 28.102 -55.498 1.00 32.88 91 SER A N 1
ATOM 717 C CA . SER A 1 91 ? -4.050 27.720 -56.862 1.00 32.88 91 SER A CA 1
ATOM 718 C C . SER A 1 91 ? -3.229 26.517 -57.401 1.00 32.88 91 SER A C 1
ATOM 720 O O . SER A 1 91 ? -2.084 26.329 -57.002 1.00 32.88 91 SER A O 1
ATOM 722 N N . GLN A 1 92 ? -3.818 25.714 -58.301 1.00 37.16 92 GLN A N 1
ATOM 723 C CA . GLN A 1 92 ? -3.231 24.549 -59.018 1.00 37.16 92 GLN A CA 1
ATOM 724 C C . GLN A 1 92 ? -2.477 24.976 -60.323 1.00 37.16 92 GLN A C 1
ATOM 726 O O . GLN A 1 92 ? -2.313 26.187 -60.472 1.00 37.16 92 GLN A O 1
ATOM 731 N N . PRO A 1 93 ? -2.158 24.130 -61.355 1.00 51.81 93 PRO A N 1
ATOM 732 C CA . PRO A 1 93 ? -2.029 22.653 -61.521 1.00 51.81 93 PRO A CA 1
ATOM 733 C C . PRO A 1 93 ? -0.822 22.189 -62.427 1.00 51.81 93 PRO A C 1
ATOM 735 O O . PRO A 1 93 ? 0.017 22.999 -62.799 1.00 51.81 93 PRO A O 1
ATOM 738 N N . ILE A 1 94 ? -0.845 20.893 -62.834 1.00 33.66 94 ILE A N 1
ATOM 739 C CA . ILE A 1 94 ? -0.229 20.170 -63.999 1.00 33.66 94 ILE A CA 1
ATOM 740 C C . ILE A 1 94 ? 1.309 19.922 -63.990 1.00 33.66 94 ILE A C 1
ATOM 742 O O . ILE A 1 94 ? 2.056 20.796 -63.594 1.00 33.66 94 ILE A O 1
ATOM 746 N N . THR A 1 95 ? 1.915 18.769 -64.351 1.00 34.25 95 THR A N 1
ATOM 747 C CA . THR A 1 95 ? 1.628 17.655 -65.295 1.00 34.25 95 THR A CA 1
ATOM 748 C C . THR A 1 95 ? 2.319 16.315 -64.908 1.00 34.25 95 THR A C 1
ATOM 750 O O . THR A 1 95 ? 3.440 16.319 -64.416 1.00 34.25 95 THR A O 1
ATOM 753 N N . SER A 1 96 ? 1.656 15.197 -65.242 1.00 36.00 96 SER A N 1
ATOM 754 C CA . SER A 1 96 ? 2.105 13.884 -65.781 1.00 36.00 96 SER A CA 1
ATOM 755 C C . SER A 1 96 ? 3.430 13.174 -65.401 1.00 36.00 96 SER A C 1
ATOM 757 O O . SER A 1 96 ? 4.514 13.658 -65.692 1.00 36.00 96 SER A O 1
ATOM 759 N N . ALA A 1 97 ? 3.242 11.903 -64.989 1.00 37.41 97 ALA A N 1
ATOM 760 C CA . ALA A 1 97 ? 3.957 10.656 -65.349 1.00 37.41 97 ALA A CA 1
ATOM 761 C C . ALA A 1 97 ? 5.462 10.491 -65.029 1.00 37.41 97 ALA A C 1
ATOM 763 O O . ALA A 1 97 ? 6.287 11.194 -65.587 1.00 37.41 97 ALA A O 1
ATOM 764 N N . VAL A 1 98 ? 5.835 9.487 -64.215 1.00 38.75 98 VAL A N 1
ATOM 765 C CA . VAL A 1 98 ? 6.371 8.150 -64.595 1.00 38.75 98 VAL A CA 1
ATOM 766 C C . VAL A 1 98 ? 6.848 7.382 -63.343 1.00 38.75 98 VAL A C 1
ATOM 768 O O . VAL A 1 98 ? 6.977 7.934 -62.256 1.00 38.75 98 VAL A O 1
ATOM 771 N N . GLU A 1 99 ? 7.020 6.077 -63.519 1.00 37.00 99 GLU A N 1
ATOM 772 C CA . GLU A 1 99 ? 7.289 5.002 -62.564 1.00 37.00 99 GLU A CA 1
ATOM 773 C C . GLU A 1 99 ? 8.543 5.150 -61.675 1.00 37.00 99 GLU A C 1
ATOM 775 O O . GLU A 1 99 ? 9.516 5.806 -62.035 1.00 37.00 99 GLU A O 1
ATOM 780 N N . ALA A 1 100 ? 8.528 4.392 -60.568 1.00 34.28 100 ALA A N 1
ATOM 781 C CA . ALA A 1 100 ? 9.616 3.543 -60.050 1.00 34.28 100 ALA A CA 1
ATOM 782 C C . ALA A 1 100 ? 9.931 3.729 -58.554 1.00 34.28 100 ALA A C 1
ATOM 784 O O . ALA A 1 100 ? 10.241 4.807 -58.053 1.00 34.28 100 ALA A O 1
ATOM 785 N N . SER A 1 101 ? 9.883 2.590 -57.863 1.00 47.81 101 SER A N 1
ATOM 786 C CA . SER A 1 101 ? 10.327 2.300 -56.503 1.00 47.81 101 SER A CA 1
ATOM 787 C C . SER A 1 101 ? 11.494 3.142 -55.984 1.00 47.81 101 SER A C 1
ATOM 789 O O . SER A 1 101 ? 12.572 3.126 -56.574 1.00 47.81 101 SER A O 1
ATOM 791 N N . ARG A 1 102 ? 11.299 3.744 -54.800 1.00 40.38 102 ARG A N 1
ATOM 792 C CA . ARG A 1 102 ? 12.303 4.027 -53.749 1.00 40.38 102 ARG A CA 1
ATOM 793 C C . ARG A 1 102 ? 11.578 4.597 -52.522 1.00 40.38 102 ARG A C 1
ATOM 795 O O . ARG A 1 102 ? 11.412 5.804 -52.406 1.00 40.38 102 ARG A O 1
ATOM 802 N N . ASN A 1 103 ? 11.148 3.739 -51.596 1.00 42.22 103 ASN A N 1
ATOM 803 C CA . ASN A 1 103 ? 10.675 4.187 -50.282 1.00 42.22 103 ASN A CA 1
ATOM 804 C C . ASN A 1 103 ? 11.813 4.058 -49.263 1.00 42.22 103 ASN A C 1
ATOM 806 O O . ASN A 1 103 ? 11.896 3.091 -48.513 1.00 42.22 103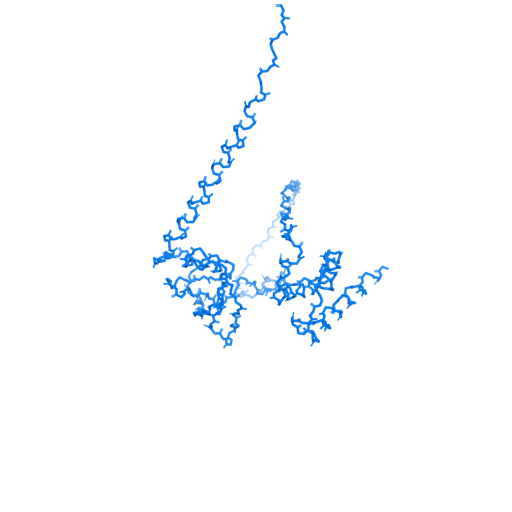 ASN A O 1
ATOM 810 N N . THR A 1 104 ? 12.685 5.067 -49.258 1.00 43.12 104 THR A N 1
ATOM 811 C CA . THR A 1 104 ? 13.589 5.358 -48.143 1.00 43.12 104 THR A CA 1
ATOM 812 C C . THR A 1 104 ? 13.418 6.823 -47.762 1.00 43.12 104 THR A C 1
ATOM 814 O O . THR A 1 104 ? 13.579 7.710 -48.594 1.00 43.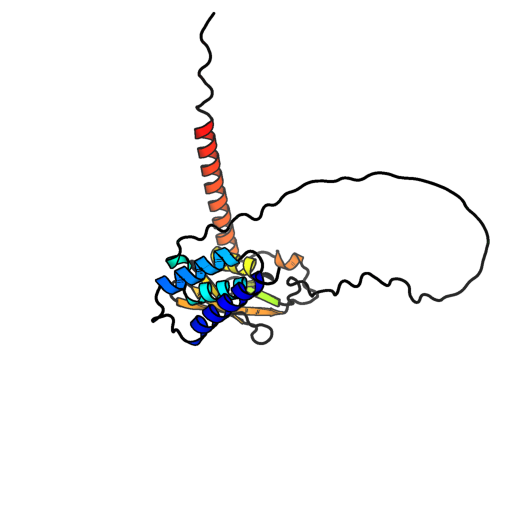12 104 THR A O 1
ATOM 817 N N . SER A 1 105 ? 13.155 7.041 -46.473 1.00 47.44 105 SER A N 1
ATOM 818 C CA . SER A 1 105 ? 13.299 8.299 -45.734 1.00 47.44 105 SER A CA 1
ATOM 819 C C . SER A 1 105 ? 12.458 9.500 -46.160 1.00 47.44 105 SER A C 1
ATOM 821 O O . SER A 1 105 ? 12.856 10.315 -46.993 1.00 47.44 105 SER A O 1
ATOM 823 N N . ARG A 1 106 ? 11.407 9.743 -45.370 1.00 40.72 106 ARG A N 1
ATOM 824 C CA . ARG A 1 106 ? 11.241 11.035 -44.690 1.00 40.72 106 ARG A CA 1
ATOM 825 C C . ARG A 1 106 ? 10.242 10.905 -43.542 1.00 40.72 106 ARG A C 1
ATOM 827 O O . ARG A 1 106 ? 9.057 10.741 -43.784 1.00 40.72 106 ARG A O 1
ATOM 834 N N . ASN A 1 107 ? 10.760 10.940 -42.316 1.00 45.72 107 ASN A N 1
ATOM 835 C CA . ASN A 1 107 ? 10.172 11.625 -41.163 1.00 45.72 107 ASN A CA 1
ATOM 836 C C . ASN A 1 107 ? 11.239 11.676 -40.063 1.00 45.72 107 ASN A C 1
ATOM 838 O O . ASN A 1 107 ? 11.374 10.772 -39.244 1.00 45.72 107 ASN A O 1
ATOM 842 N N . THR A 1 108 ? 12.032 12.744 -40.103 1.00 43.16 108 THR A N 1
ATOM 843 C CA . THR A 1 108 ? 12.926 13.163 -39.022 1.00 43.16 108 THR A CA 1
ATOM 844 C C . THR A 1 108 ? 12.266 14.334 -38.298 1.00 43.16 108 THR A C 1
ATOM 846 O O . THR A 1 108 ? 11.606 15.146 -38.940 1.00 43.16 108 THR A O 1
ATOM 849 N N . ALA A 1 109 ? 12.552 14.447 -36.999 1.00 37.50 109 ALA A N 1
ATOM 850 C CA . ALA A 1 109 ? 12.381 15.630 -36.147 1.00 37.50 109 ALA A CA 1
ATOM 851 C C . ALA A 1 109 ? 11.097 15.716 -35.302 1.00 37.50 109 ALA A C 1
ATOM 853 O O . ALA A 1 109 ? 10.373 16.703 -35.303 1.00 37.50 109 ALA A O 1
ATOM 854 N N . GLY A 1 110 ? 10.930 14.707 -34.451 1.00 35.62 110 GLY A N 1
ATOM 855 C CA . GLY A 1 110 ? 10.464 14.890 -33.078 1.00 35.62 110 GLY A CA 1
ATOM 856 C C . GLY A 1 110 ? 11.400 14.120 -32.153 1.00 35.62 110 GLY A C 1
ATOM 857 O O . GLY A 1 110 ? 11.044 13.051 -31.678 1.00 35.62 110 GLY A O 1
ATOM 858 N N . ASN A 1 111 ? 12.633 14.606 -31.971 1.00 48.66 111 ASN A N 1
ATOM 859 C CA . ASN A 1 111 ? 13.642 14.008 -31.088 1.00 48.66 111 ASN A CA 1
ATOM 860 C C . ASN A 1 111 ? 13.296 14.298 -29.616 1.00 48.66 111 ASN A C 1
ATOM 862 O O . ASN A 1 111 ? 14.057 14.937 -28.892 1.00 48.66 111 ASN A O 1
ATOM 866 N N . TYR A 1 112 ? 12.116 13.863 -29.178 1.00 37.78 112 TYR A N 1
ATOM 867 C CA . TYR A 1 112 ? 11.902 13.605 -27.768 1.00 37.78 112 TYR A CA 1
ATOM 868 C C . TYR A 1 112 ? 12.691 12.332 -27.501 1.00 37.78 112 TYR A C 1
ATOM 870 O O . TYR A 1 112 ? 12.305 11.264 -27.969 1.00 37.78 112 TYR A O 1
ATOM 878 N N . ARG A 1 113 ? 13.830 12.442 -26.804 1.00 39.28 113 ARG A N 1
ATOM 879 C CA . ARG A 1 113 ? 14.412 11.281 -26.123 1.00 39.28 113 ARG A CA 1
ATOM 880 C C . ARG A 1 113 ? 13.241 10.610 -25.415 1.00 39.28 113 ARG A C 1
ATOM 882 O O . ARG A 1 113 ? 12.659 11.236 -24.529 1.00 39.28 113 ARG A O 1
ATOM 889 N N . GLU A 1 114 ? 12.858 9.412 -25.848 1.00 47.84 114 GLU A N 1
ATOM 890 C CA . GLU A 1 114 ? 11.938 8.562 -25.104 1.00 47.84 114 GLU A CA 1
ATOM 891 C C . GLU A 1 114 ? 12.633 8.295 -23.774 1.00 47.84 114 GLU A C 1
ATOM 893 O O . GLU A 1 114 ? 13.430 7.374 -23.631 1.00 47.84 114 GLU A O 1
ATOM 898 N N . VAL A 1 115 ? 12.434 9.196 -22.813 1.00 45.31 115 VAL A N 1
ATOM 899 C CA . VAL A 1 115 ? 12.758 8.935 -21.425 1.00 45.31 115 VAL A CA 1
ATOM 900 C C . VAL A 1 115 ? 11.866 7.751 -21.100 1.00 45.31 115 VAL A C 1
ATOM 902 O O . VAL A 1 115 ? 10.646 7.930 -21.179 1.00 45.31 115 VAL A O 1
ATOM 905 N N . PRO A 1 116 ? 12.429 6.559 -20.815 1.00 51.06 116 PRO A N 1
ATOM 906 C CA . PRO A 1 116 ? 11.626 5.393 -20.498 1.00 51.06 116 PRO A CA 1
ATOM 907 C C . PRO A 1 116 ? 10.636 5.827 -19.433 1.00 51.06 116 PRO A C 1
ATOM 909 O O . PRO A 1 116 ? 11.040 6.318 -18.370 1.00 51.06 116 PRO A O 1
ATOM 912 N N . ASP A 1 117 ? 9.347 5.776 -19.762 1.00 57.00 117 ASP A N 1
ATOM 913 C CA . ASP A 1 117 ? 8.333 6.251 -18.845 1.00 57.00 117 ASP A CA 1
ATOM 914 C C . ASP A 1 117 ? 8.544 5.457 -17.551 1.00 57.00 117 ASP A C 1
ATOM 916 O O . ASP A 1 117 ? 8.735 4.240 -17.580 1.00 57.00 117 ASP A O 1
ATOM 920 N N . LYS A 1 118 ? 8.525 6.099 -16.378 1.00 57.09 118 LYS A N 1
ATOM 921 C CA . LYS A 1 118 ? 8.627 5.380 -15.089 1.00 57.09 118 LYS A CA 1
ATOM 922 C C . LYS A 1 118 ? 7.514 4.308 -14.942 1.00 57.09 118 LYS A C 1
ATOM 924 O O . LYS A 1 118 ? 7.541 3.491 -14.011 1.00 57.09 118 LYS A O 1
ATOM 929 N N . ARG A 1 119 ? 6.530 4.314 -15.857 1.00 56.38 119 ARG A N 1
ATOM 930 C CA . ARG A 1 119 ? 5.460 3.329 -16.092 1.00 56.38 119 ARG A CA 1
ATOM 931 C C . ARG A 1 119 ? 5.888 2.067 -16.876 1.00 56.38 119 ARG A C 1
ATOM 933 O O . ARG A 1 119 ? 5.199 1.044 -16.783 1.00 56.38 119 ARG A O 1
ATOM 940 N N . ASP A 1 120 ? 7.041 2.065 -17.536 1.00 58.47 120 ASP A N 1
ATOM 941 C CA . ASP A 1 120 ? 7.583 0.950 -18.333 1.00 58.47 120 ASP A CA 1
ATOM 942 C C . ASP A 1 120 ? 8.474 -0.003 -17.534 1.00 58.47 120 ASP A C 1
ATOM 944 O O . ASP A 1 120 ? 9.325 -0.708 -18.070 1.00 58.47 120 ASP A O 1
ATOM 948 N N . ARG A 1 121 ? 8.225 -0.103 -16.226 1.00 76.62 121 ARG A N 1
ATOM 949 C CA . ARG A 1 121 ? 8.772 -1.204 -15.436 1.00 76.62 121 ARG A CA 1
ATOM 950 C C . ARG A 1 121 ? 8.243 -2.522 -15.999 1.00 76.62 121 ARG A C 1
ATOM 952 O O . ARG A 1 121 ? 7.034 -2.760 -16.021 1.00 76.62 121 ARG A O 1
ATOM 959 N N . ASN A 1 122 ? 9.158 -3.375 -16.443 1.00 88.25 122 ASN A N 1
ATOM 960 C CA . ASN A 1 122 ? 8.884 -4.710 -16.969 1.00 88.25 122 ASN A CA 1
ATOM 961 C C . ASN A 1 122 ? 8.668 -5.734 -15.847 1.00 88.25 122 ASN A C 1
ATOM 963 O O . ASN A 1 122 ? 8.932 -6.913 -16.040 1.00 88.25 122 ASN A O 1
ATOM 967 N N . TRP A 1 123 ? 8.200 -5.308 -14.675 1.00 90.19 123 TRP A N 1
ATOM 968 C CA . TRP A 1 123 ? 7.938 -6.186 -13.544 1.00 90.19 123 TRP A CA 1
ATOM 969 C C . TRP A 1 123 ? 6.617 -5.846 -12.852 1.00 90.19 123 TRP A C 1
ATOM 971 O O . TRP A 1 123 ? 6.077 -4.746 -12.998 1.00 90.19 123 TRP A O 1
ATOM 981 N N . LYS A 1 124 ? 6.086 -6.798 -12.086 1.00 93.06 124 LYS A N 1
ATOM 982 C CA . LYS A 1 124 ? 4.866 -6.664 -11.283 1.00 93.06 124 LYS A CA 1
ATOM 983 C C . LYS A 1 124 ? 5.104 -7.238 -9.890 1.00 93.06 124 LYS A C 1
ATOM 985 O O . LYS A 1 124 ? 5.745 -8.273 -9.740 1.00 93.06 124 LYS A O 1
ATOM 990 N N . PHE A 1 125 ? 4.547 -6.592 -8.880 1.00 94.00 125 PHE A N 1
ATOM 991 C CA . PHE A 1 125 ? 4.501 -7.091 -7.512 1.00 94.00 125 PHE A CA 1
ATOM 992 C C . PHE A 1 125 ? 3.420 -8.164 -7.401 1.00 94.00 125 PHE A C 1
ATOM 994 O O . PHE A 1 125 ? 2.274 -7.920 -7.781 1.00 94.00 125 PHE A O 1
ATOM 1001 N N . GLN A 1 126 ? 3.765 -9.340 -6.891 1.00 95.50 126 GLN A N 1
ATOM 1002 C CA . GLN A 1 126 ? 2.804 -10.404 -6.631 1.00 95.50 126 GLN A CA 1
ATOM 1003 C C . GLN A 1 126 ? 2.395 -10.381 -5.157 1.00 95.50 126 GLN A C 1
ATOM 1005 O O . GLN A 1 126 ? 3.247 -10.444 -4.273 1.00 95.50 126 GLN A O 1
ATOM 1010 N N . CYS A 1 127 ? 1.092 -10.300 -4.891 1.00 95.81 127 CYS A N 1
ATOM 1011 C CA . CYS A 1 127 ? 0.556 -10.447 -3.541 1.00 95.81 127 CYS A CA 1
ATOM 1012 C C . CYS A 1 127 ? 0.812 -11.865 -3.023 1.00 95.81 127 CYS A C 1
ATOM 1014 O O . CYS A 1 127 ? 0.461 -12.839 -3.686 1.00 95.81 127 CYS A O 1
ATOM 1016 N N . ASP A 1 128 ? 1.372 -11.970 -1.823 1.00 95.75 128 ASP A N 1
ATOM 1017 C CA . ASP A 1 128 ? 1.675 -13.230 -1.142 1.00 95.75 128 ASP A CA 1
ATOM 1018 C C . ASP A 1 128 ? 0.414 -13.969 -0.666 1.00 95.75 128 ASP A C 1
ATOM 1020 O O . ASP A 1 128 ? 0.426 -15.186 -0.528 1.00 95.75 128 ASP A O 1
ATOM 1024 N N . VAL A 1 129 ? -0.692 -13.249 -0.452 1.00 95.50 129 VAL A N 1
ATOM 1025 C CA . VAL A 1 129 ? -1.950 -13.833 0.042 1.00 95.50 129 VAL A CA 1
ATOM 1026 C C . VAL A 1 129 ? -2.859 -14.323 -1.085 1.00 95.50 129 VAL A C 1
ATOM 1028 O O . VAL A 1 129 ? -3.435 -15.400 -0.982 1.00 95.50 129 VAL A O 1
ATOM 1031 N N . CYS A 1 130 ? -3.040 -13.533 -2.148 1.00 95.06 130 CYS A N 1
ATOM 1032 C CA . CYS A 1 130 ? -4.000 -13.855 -3.215 1.00 95.06 130 CYS A CA 1
ATOM 1033 C C . CYS A 1 130 ? -3.367 -14.063 -4.597 1.00 95.06 130 CYS A C 1
ATOM 1035 O O . CYS A 1 130 ? -4.089 -14.276 -5.570 1.00 95.06 130 CYS A O 1
ATOM 1037 N N . GLY A 1 131 ? -2.043 -13.936 -4.725 1.00 95.06 131 GLY A N 1
ATOM 1038 C CA . GLY A 1 131 ? -1.328 -14.097 -5.994 1.00 95.06 131 GLY A CA 1
ATOM 1039 C C . GLY A 1 131 ? -1.573 -12.993 -7.028 1.00 95.06 131 GLY A C 1
ATOM 1040 O O . GLY A 1 131 ? -1.004 -13.054 -8.118 1.00 95.06 131 GLY A O 1
ATOM 1041 N N . HIS A 1 132 ? -2.400 -11.985 -6.722 1.00 94.94 132 HIS A N 1
ATOM 1042 C CA . HIS A 1 132 ? -2.711 -10.895 -7.644 1.00 94.94 132 HIS A CA 1
ATOM 1043 C C . HIS A 1 132 ? -1.457 -10.076 -7.979 1.00 94.94 132 HIS A C 1
ATOM 1045 O O . HIS A 1 132 ? -0.662 -9.740 -7.099 1.00 94.94 132 HIS A O 1
ATOM 1051 N N . LYS A 1 133 ? -1.292 -9.764 -9.267 1.00 94.38 133 LYS A N 1
ATOM 1052 C CA . LYS A 1 133 ? -0.101 -9.132 -9.838 1.00 94.38 133 LYS A CA 1
ATOM 1053 C C . LYS A 1 133 ? -0.380 -7.652 -10.097 1.00 94.38 133 LYS A C 1
ATOM 1055 O O . LYS A 1 133 ? -1.248 -7.326 -10.901 1.00 94.38 133 LYS A O 1
ATOM 1060 N N . VAL A 1 134 ? 0.383 -6.759 -9.477 1.00 92.31 134 VAL A N 1
ATOM 1061 C CA . VAL A 1 134 ? 0.182 -5.308 -9.566 1.00 92.31 134 VAL A CA 1
ATOM 1062 C C . VAL A 1 134 ? 1.434 -4.631 -10.108 1.00 92.31 134 VAL A C 1
ATOM 1064 O O . VAL A 1 134 ? 2.534 -4.853 -9.616 1.00 92.31 134 VAL A O 1
ATOM 1067 N N . ARG A 1 135 ? 1.292 -3.793 -11.137 1.00 90.25 135 ARG A N 1
ATOM 1068 C CA . ARG A 1 135 ? 2.443 -3.145 -11.793 1.00 90.25 135 ARG A CA 1
ATOM 1069 C C . ARG A 1 135 ? 2.962 -1.942 -11.010 1.00 90.25 135 ARG A C 1
ATOM 1071 O O . ARG A 1 135 ? 4.165 -1.692 -10.976 1.00 90.25 135 ARG A O 1
ATOM 1078 N N . ARG A 1 136 ? 2.059 -1.179 -10.394 1.00 89.00 136 ARG A N 1
ATOM 1079 C CA . ARG A 1 136 ? 2.417 0.037 -9.667 1.00 89.00 136 ARG A CA 1
ATOM 1080 C C . ARG A 1 136 ? 2.576 -0.226 -8.174 1.00 89.00 136 ARG A C 1
ATOM 1082 O O . ARG A 1 136 ? 1.787 -0.943 -7.569 1.00 89.00 136 ARG A O 1
ATOM 1089 N N . TRP A 1 137 ? 3.591 0.395 -7.582 1.00 89.12 137 TRP A N 1
ATOM 1090 C CA . TRP A 1 137 ? 3.900 0.231 -6.163 1.00 89.12 137 TRP A CA 1
ATOM 1091 C C . TRP A 1 137 ? 2.799 0.790 -5.250 1.00 89.12 137 TRP A C 1
ATOM 1093 O O . TRP A 1 137 ? 2.423 0.133 -4.288 1.00 89.12 137 TRP A O 1
ATOM 1103 N N . ASP A 1 138 ? 2.225 1.950 -5.575 1.00 90.25 138 ASP A N 1
ATOM 1104 C CA . ASP A 1 138 ? 1.134 2.572 -4.811 1.00 90.25 138 ASP A CA 1
ATOM 1105 C C . ASP A 1 138 ? -0.146 1.722 -4.837 1.00 90.25 138 ASP A C 1
ATOM 1107 O O . ASP A 1 138 ? -0.805 1.526 -3.813 1.00 90.25 138 ASP A O 1
ATOM 1111 N N . GLU A 1 139 ? -0.469 1.150 -5.998 1.00 91.56 139 GLU A N 1
ATOM 1112 C CA . GLU A 1 139 ? -1.582 0.210 -6.138 1.00 91.56 139 GLU A CA 1
ATOM 1113 C C . GLU A 1 139 ? -1.335 -1.079 -5.349 1.00 91.56 139 GLU A C 1
ATOM 1115 O O . GLU A 1 139 ? -2.259 -1.580 -4.705 1.00 91.56 139 GLU A O 1
ATOM 1120 N N . PHE A 1 140 ? -0.102 -1.595 -5.367 1.00 93.81 140 PHE A N 1
ATOM 1121 C CA . PHE A 1 140 ? 0.285 -2.788 -4.621 1.00 93.81 140 PHE A CA 1
ATOM 1122 C C . PHE A 1 140 ? 0.225 -2.548 -3.111 1.00 93.81 140 PHE A C 1
ATOM 1124 O O . PHE A 1 140 ? -0.364 -3.339 -2.379 1.00 93.81 140 PHE A O 1
ATOM 1131 N N . HIS A 1 141 ? 0.755 -1.419 -2.647 1.00 92.50 141 HIS A N 1
ATOM 1132 C CA . HIS A 1 141 ? 0.703 -1.023 -1.247 1.00 92.50 141 HIS A CA 1
ATOM 1133 C C . HIS A 1 141 ? -0.748 -0.902 -0.764 1.00 92.50 141 HIS A C 1
ATOM 1135 O O . HIS A 1 141 ? -1.128 -1.511 0.236 1.00 92.50 141 HIS A O 1
ATOM 1141 N N . ARG A 1 142 ? -1.608 -0.216 -1.533 1.00 92.44 142 ARG A N 1
ATOM 1142 C CA . ARG A 1 142 ? -3.049 -0.150 -1.250 1.00 92.44 142 ARG A CA 1
ATOM 1143 C C . ARG A 1 142 ? -3.690 -1.540 -1.227 1.00 92.44 142 ARG A C 1
ATOM 1145 O O . ARG A 1 142 ? -4.506 -1.816 -0.349 1.00 92.44 142 ARG A O 1
ATOM 1152 N N . HIS A 1 143 ? -3.333 -2.404 -2.178 1.00 94.25 143 HIS A N 1
ATOM 1153 C CA . HIS A 1 143 ? -3.829 -3.775 -2.248 1.00 94.25 143 HIS A CA 1
ATOM 1154 C C . HIS A 1 143 ? -3.460 -4.576 -0.997 1.00 94.25 143 HIS A C 1
ATOM 1156 O O . HIS A 1 143 ? -4.337 -5.227 -0.438 1.00 94.25 143 HIS A O 1
ATOM 1162 N N . ILE A 1 144 ? -2.211 -4.519 -0.528 1.00 94.00 144 ILE A N 1
ATOM 1163 C CA . ILE A 1 144 ? -1.806 -5.254 0.672 1.00 94.00 144 ILE A CA 1
ATOM 1164 C C . ILE A 1 144 ? -2.525 -4.696 1.898 1.00 94.00 144 ILE A C 1
ATOM 1166 O O . ILE A 1 144 ? -3.191 -5.456 2.602 1.00 94.00 144 ILE A O 1
ATOM 1170 N N . THR A 1 145 ? -2.491 -3.382 2.111 1.00 92.88 145 THR A N 1
ATOM 1171 C CA . THR A 1 145 ? -3.100 -2.743 3.288 1.00 92.88 145 THR A CA 1
ATOM 1172 C C . THR A 1 145 ? -4.600 -3.031 3.395 1.00 92.88 145 THR A C 1
ATOM 1174 O O . THR A 1 145 ? -5.097 -3.359 4.472 1.00 92.88 145 THR A O 1
ATOM 1177 N N . MET A 1 146 ? -5.333 -2.972 2.279 1.00 93.12 146 MET A N 1
ATOM 1178 C CA . MET A 1 146 ? -6.781 -3.213 2.268 1.00 93.12 146 MET A CA 1
ATOM 1179 C C . MET A 1 146 ? -7.149 -4.696 2.137 1.00 93.12 146 MET A C 1
ATOM 1181 O O . MET A 1 146 ? -8.072 -5.169 2.793 1.00 93.12 146 MET A O 1
ATOM 1185 N N . GLY A 1 147 ? -6.457 -5.434 1.273 1.00 91.19 147 GLY A N 1
ATOM 1186 C CA . GLY A 1 147 ? -6.799 -6.809 0.908 1.00 91.19 147 GLY A CA 1
ATOM 1187 C C . GLY A 1 147 ? -6.264 -7.853 1.873 1.00 91.19 147 GLY A C 1
ATOM 1188 O O . GLY A 1 147 ? -6.943 -8.838 2.149 1.00 91.19 147 GLY A O 1
ATOM 1189 N N . THR A 1 148 ? -5.074 -7.663 2.435 1.00 91.62 148 THR A N 1
ATOM 1190 C CA . THR A 1 148 ? -4.530 -8.613 3.422 1.00 91.62 148 THR A CA 1
ATOM 1191 C C . THR A 1 148 ? -4.973 -8.285 4.846 1.00 91.62 148 THR A C 1
ATOM 1193 O O . THR A 1 148 ? -4.911 -9.151 5.713 1.00 91.62 148 THR A O 1
ATOM 1196 N N . GLY A 1 149 ? -5.470 -7.066 5.087 1.00 88.75 149 GLY A N 1
ATOM 1197 C CA . GLY A 1 149 ? -5.869 -6.597 6.416 1.00 88.75 149 GLY A CA 1
ATOM 1198 C C . GLY A 1 149 ? -4.690 -6.274 7.340 1.00 88.75 149 GLY A C 1
ATOM 1199 O O . GLY A 1 149 ? -4.896 -6.029 8.529 1.00 88.75 149 GLY A O 1
ATOM 1200 N N . ARG A 1 150 ? -3.458 -6.256 6.817 1.00 88.19 150 ARG A N 1
ATOM 1201 C CA . ARG A 1 150 ? -2.252 -5.889 7.566 1.00 88.19 150 ARG A CA 1
ATOM 1202 C C . ARG A 1 150 ? -2.227 -4.373 7.787 1.00 88.19 150 ARG A C 1
ATOM 1204 O O . ARG A 1 150 ? -1.815 -3.606 6.920 1.00 88.19 150 ARG A O 1
ATOM 1211 N N . LYS A 1 151 ? -2.720 -3.926 8.945 1.00 86.19 151 LYS A N 1
ATOM 1212 C CA . LYS A 1 151 ? -2.677 -2.510 9.347 1.00 86.19 151 LYS A CA 1
ATOM 1213 C C . LYS A 1 151 ? -1.241 -2.095 9.670 1.00 86.19 151 LYS A C 1
ATOM 1215 O O . LYS A 1 151 ? -0.553 -2.815 10.386 1.00 86.19 151 LYS A O 1
ATOM 1220 N N . GLY A 1 152 ? -0.826 -0.919 9.199 1.00 85.44 152 GLY A N 1
ATOM 1221 C CA . GLY A 1 152 ? 0.531 -0.403 9.422 1.00 85.44 152 GLY A CA 1
ATOM 1222 C C . GLY A 1 152 ? 1.608 -1.184 8.669 1.00 85.44 152 GLY A C 1
ATOM 1223 O O . GLY A 1 152 ? 2.744 -1.242 9.118 1.00 85.44 152 GLY A O 1
ATOM 1224 N N . PHE A 1 153 ? 1.238 -1.843 7.570 1.00 88.00 153 PHE A N 1
ATOM 1225 C CA . PHE A 1 153 ? 2.183 -2.530 6.704 1.00 88.00 153 PHE A CA 1
ATOM 1226 C C . PHE A 1 153 ? 2.910 -1.537 5.798 1.00 88.00 153 PHE A C 1
ATOM 1228 O O . PHE A 1 153 ? 2.261 -0.794 5.065 1.00 88.00 153 PHE A O 1
ATOM 1235 N N . THR A 1 154 ? 4.239 -1.592 5.788 1.00 89.88 154 THR A N 1
ATOM 1236 C CA . THR A 1 154 ? 5.104 -0.768 4.937 1.00 89.88 154 THR A CA 1
ATOM 1237 C C . THR A 1 154 ? 5.991 -1.663 4.083 1.00 89.88 154 THR A C 1
ATOM 1239 O O . THR A 1 154 ? 6.693 -2.528 4.600 1.00 89.88 154 THR A O 1
ATOM 1242 N N . VAL A 1 155 ? 5.987 -1.453 2.762 1.00 87.00 155 VAL A N 1
ATOM 1243 C CA . VAL A 1 155 ? 6.913 -2.134 1.841 1.00 87.00 155 VAL A CA 1
ATOM 1244 C C . VAL A 1 155 ? 8.252 -1.401 1.906 1.00 87.00 155 VAL A C 1
ATOM 1246 O O . VAL A 1 155 ? 8.357 -0.289 1.399 1.00 87.00 155 VAL A O 1
ATOM 1249 N N . MET A 1 156 ? 9.257 -2.004 2.542 1.00 83.12 156 MET A N 1
ATOM 1250 C CA . MET A 1 156 ? 10.552 -1.367 2.815 1.00 83.12 156 MET A CA 1
ATOM 1251 C C . MET A 1 156 ? 11.493 -1.382 1.612 1.00 83.12 156 MET A C 1
ATOM 1253 O O . MET A 1 156 ? 12.279 -0.458 1.414 1.00 83.12 156 MET A O 1
ATOM 1257 N N . ARG A 1 157 ? 11.480 -2.463 0.824 1.00 72.88 157 ARG A N 1
ATOM 1258 C CA . ARG A 1 157 ? 12.469 -2.642 -0.242 1.00 72.88 157 ARG A CA 1
ATOM 1259 C C . ARG A 1 157 ? 11.932 -3.508 -1.370 1.00 72.88 157 ARG A C 1
ATOM 1261 O O . ARG A 1 157 ? 11.372 -4.577 -1.144 1.00 72.88 157 ARG A O 1
ATOM 1268 N N . ALA A 1 158 ? 12.175 -3.041 -2.584 1.00 74.38 158 ALA A N 1
ATOM 1269 C CA . ALA A 1 158 ? 12.160 -3.831 -3.800 1.00 74.38 158 ALA A CA 1
ATOM 1270 C C . ALA A 1 158 ? 13.378 -3.378 -4.610 1.00 74.38 158 ALA A C 1
ATOM 1272 O O . ALA A 1 158 ? 13.436 -2.217 -5.018 1.00 74.38 158 ALA A O 1
ATOM 1273 N N . LYS A 1 159 ? 14.365 -4.263 -4.796 1.00 72.38 159 LYS A N 1
ATOM 1274 C CA . LYS A 1 159 ? 15.562 -3.994 -5.615 1.00 72.38 159 LYS A CA 1
ATOM 1275 C C . LYS A 1 159 ? 15.644 -4.862 -6.880 1.00 72.38 159 LYS A C 1
ATOM 1277 O O . LYS A 1 159 ? 16.677 -5.488 -7.124 1.00 72.38 159 LYS A O 1
ATOM 1282 N N . PRO A 1 160 ? 14.610 -4.917 -7.723 1.00 76.62 160 PRO A N 1
ATOM 1283 C CA . PRO A 1 160 ? 14.783 -5.563 -9.009 1.00 76.62 160 PRO A CA 1
ATOM 1284 C C . PRO A 1 160 ? 15.654 -4.675 -9.938 1.00 76.62 160 PRO A C 1
ATOM 1286 O O . PRO A 1 160 ? 15.694 -3.453 -9.763 1.00 76.62 160 PRO A O 1
ATOM 1289 N N . PRO A 1 161 ? 16.419 -5.262 -10.882 1.00 73.94 161 PRO A N 1
ATOM 1290 C CA . PRO A 1 161 ? 16.382 -6.669 -11.292 1.00 73.94 161 PRO A CA 1
ATOM 1291 C C . PRO A 1 161 ? 17.200 -7.624 -10.408 1.00 73.94 161 PRO A C 1
ATOM 1293 O O . PRO A 1 161 ? 17.027 -8.831 -10.523 1.00 73.94 161 PRO A O 1
ATOM 1296 N N . ASN A 1 162 ? 18.065 -7.110 -9.531 1.00 82.56 162 ASN A N 1
ATOM 1297 C CA . ASN A 1 162 ? 18.983 -7.940 -8.740 1.00 82.56 162 ASN A CA 1
ATOM 1298 C C . ASN A 1 162 ? 18.242 -8.836 -7.740 1.00 82.56 162 ASN A C 1
ATOM 1300 O O . ASN A 1 162 ? 18.674 -9.948 -7.457 1.00 82.56 162 ASN A O 1
ATOM 1304 N N . GLU A 1 163 ? 17.124 -8.344 -7.211 1.00 87.06 163 GLU A N 1
ATOM 1305 C CA . GLU A 1 163 ? 16.306 -9.041 -6.234 1.00 87.06 163 GLU A CA 1
ATOM 1306 C C . GLU A 1 163 ? 14.833 -8.978 -6.642 1.00 87.06 163 GLU A C 1
ATOM 1308 O O . GLU A 1 163 ? 14.166 -7.947 -6.523 1.00 87.06 163 GLU A O 1
ATOM 1313 N N . MET A 1 164 ? 14.325 -10.111 -7.130 1.00 92.06 164 MET A N 1
ATOM 1314 C CA . MET A 1 164 ? 12.936 -10.298 -7.561 1.00 92.06 164 MET A CA 1
ATOM 1315 C C . MET A 1 164 ? 12.006 -10.631 -6.388 1.00 92.06 164 MET A C 1
ATOM 1317 O O . MET A 1 164 ? 11.070 -11.418 -6.506 1.00 92.06 164 MET A O 1
ATOM 1321 N N . THR A 1 165 ? 12.264 -9.987 -5.254 1.00 93.81 165 THR A N 1
ATOM 1322 C CA . THR A 1 165 ? 11.533 -10.159 -4.005 1.00 93.81 165 THR A CA 1
ATOM 1323 C C . THR A 1 165 ? 11.251 -8.781 -3.426 1.00 93.81 165 THR A C 1
ATOM 1325 O O . THR A 1 165 ? 12.128 -7.915 -3.377 1.00 93.81 165 THR A O 1
ATOM 1328 N N . TRP A 1 166 ? 10.012 -8.550 -3.008 1.00 94.31 166 TRP A N 1
ATOM 1329 C CA . TRP A 1 166 ? 9.662 -7.388 -2.201 1.00 94.31 166 TRP A CA 1
ATOM 1330 C C . TRP A 1 166 ? 9.661 -7.783 -0.728 1.00 94.31 166 TRP A C 1
ATOM 1332 O O . TRP A 1 166 ? 9.320 -8.914 -0.390 1.00 94.31 166 TRP A O 1
ATOM 1342 N N . TYR A 1 167 ? 10.001 -6.835 0.142 1.00 93.75 167 TYR A N 1
ATOM 1343 C CA . TYR A 1 167 ? 9.952 -6.999 1.593 1.00 93.75 167 TYR A CA 1
ATOM 1344 C C . TYR A 1 167 ? 9.065 -5.935 2.213 1.00 93.75 167 TYR A C 1
ATOM 1346 O O . TYR A 1 167 ? 9.090 -4.773 1.798 1.00 93.75 167 TYR A O 1
ATOM 1354 N N . GLY A 1 168 ? 8.317 -6.314 3.240 1.00 93.12 168 GLY A N 1
ATOM 1355 C CA . GLY A 1 168 ? 7.563 -5.376 4.051 1.00 93.12 168 GLY A CA 1
ATOM 1356 C C . GLY A 1 168 ? 7.542 -5.761 5.516 1.00 93.12 168 GLY A C 1
ATOM 1357 O O . GLY A 1 168 ? 7.835 -6.897 5.877 1.00 93.12 168 GLY A O 1
ATOM 1358 N N . VAL A 1 169 ? 7.213 -4.793 6.357 1.00 93.75 169 VAL A N 1
ATOM 1359 C CA . VAL A 1 169 ? 7.128 -4.952 7.808 1.00 93.75 169 VAL A CA 1
ATOM 1360 C C . VAL A 1 169 ? 5.802 -4.370 8.270 1.00 93.75 169 VAL A C 1
ATOM 1362 O O . VAL A 1 169 ? 5.371 -3.342 7.750 1.00 93.75 169 VAL A O 1
ATOM 1365 N N . ASP A 1 170 ? 5.112 -5.054 9.180 1.00 93.75 170 ASP A N 1
ATOM 1366 C CA . ASP A 1 170 ? 3.923 -4.495 9.825 1.00 93.75 170 ASP A CA 1
ATOM 1367 C C . ASP A 1 170 ? 4.264 -3.707 11.093 1.00 93.75 170 ASP A C 1
ATOM 1369 O O . ASP A 1 170 ? 5.391 -3.705 11.580 1.00 93.75 170 ASP A O 1
ATOM 1373 N N . LYS A 1 171 ? 3.251 -3.058 11.666 1.00 90.50 171 LYS A N 1
ATOM 1374 C CA . LYS A 1 171 ? 3.370 -2.304 12.919 1.00 90.50 171 LYS A CA 1
ATOM 1375 C C . LYS A 1 171 ? 3.890 -3.117 14.117 1.00 90.50 171 LYS A C 1
ATOM 1377 O O . LYS A 1 171 ? 4.302 -2.516 15.099 1.00 90.50 171 LYS A O 1
ATOM 1382 N N . ASN A 1 172 ? 3.837 -4.450 14.066 1.00 93.62 172 ASN A N 1
ATOM 1383 C CA . ASN A 1 172 ? 4.330 -5.322 15.131 1.00 93.62 172 ASN A CA 1
ATOM 1384 C C . ASN A 1 172 ? 5.791 -5.751 14.883 1.00 93.62 172 ASN A C 1
ATOM 1386 O O . ASN A 1 172 ? 6.327 -6.555 15.640 1.00 93.62 172 ASN A O 1
ATOM 1390 N N . GLY A 1 173 ? 6.427 -5.268 13.810 1.00 92.25 173 GLY A N 1
ATOM 1391 C CA . GLY A 1 173 ? 7.765 -5.694 13.403 1.00 92.25 173 GLY A CA 1
ATOM 1392 C C . GLY A 1 173 ? 7.789 -7.029 12.650 1.00 92.25 173 GLY A C 1
ATOM 1393 O O . GLY A 1 173 ? 8.873 -7.537 12.350 1.00 92.25 173 GLY A O 1
ATOM 1394 N N . SER A 1 174 ? 6.630 -7.605 12.310 1.00 94.56 174 SER A N 1
ATOM 1395 C CA . SER A 1 174 ? 6.574 -8.867 11.566 1.00 94.56 174 SER A CA 1
ATOM 1396 C C . SER A 1 174 ? 7.031 -8.626 10.135 1.00 94.56 174 SER A C 1
ATOM 1398 O O . SER A 1 174 ? 6.532 -7.722 9.461 1.00 94.56 174 SER A O 1
ATOM 1400 N N . LYS A 1 175 ? 7.981 -9.436 9.668 1.00 93.31 175 LYS A N 1
ATOM 1401 C CA . LYS A 1 175 ? 8.566 -9.326 8.329 1.00 93.31 175 LYS A CA 1
ATOM 1402 C C . LYS A 1 175 ? 7.788 -10.189 7.342 1.00 93.31 175 LYS A C 1
ATOM 1404 O O . LYS A 1 175 ? 7.477 -11.342 7.626 1.00 93.31 175 LYS A O 1
ATOM 1409 N N . TYR A 1 176 ? 7.535 -9.635 6.167 1.00 94.81 176 TYR A N 1
ATOM 1410 C CA . TYR A 1 176 ? 6.871 -10.290 5.049 1.00 94.81 176 TYR A CA 1
ATOM 1411 C C . TYR A 1 176 ? 7.730 -10.150 3.806 1.00 94.81 176 TYR A C 1
ATOM 1413 O O . TYR A 1 176 ? 8.415 -9.141 3.618 1.00 94.81 176 TYR A O 1
ATOM 1421 N N . SER A 1 177 ? 7.641 -11.137 2.930 1.00 94.50 177 SER A N 1
ATOM 1422 C CA . SER A 1 177 ? 8.223 -11.066 1.604 1.00 94.50 177 SER A CA 1
ATOM 1423 C C . SER A 1 177 ? 7.302 -11.706 0.580 1.00 94.50 177 SER A C 1
ATOM 1425 O O . SER A 1 177 ? 6.421 -12.500 0.912 1.00 94.50 177 SER A O 1
ATOM 1427 N N . GLY A 1 178 ? 7.494 -11.340 -0.678 1.00 94.56 178 GLY A N 1
ATOM 1428 C CA . GLY A 1 178 ? 6.800 -11.972 -1.785 1.00 94.56 178 GLY A CA 1
ATOM 1429 C C . GLY A 1 178 ? 7.489 -11.693 -3.106 1.00 94.56 178 GLY A C 1
ATOM 1430 O O . GLY A 1 178 ? 8.458 -10.939 -3.182 1.00 94.56 178 GLY A O 1
ATOM 1431 N N . ASN A 1 179 ? 6.986 -12.324 -4.158 1.00 96.50 179 ASN A N 1
ATOM 1432 C CA . ASN A 1 179 ? 7.671 -12.330 -5.441 1.00 96.50 179 ASN A CA 1
ATOM 1433 C C . ASN A 1 179 ? 7.428 -11.037 -6.229 1.00 96.50 179 ASN A C 1
ATOM 1435 O O . ASN A 1 179 ? 6.342 -10.447 -6.211 1.00 96.50 179 ASN A O 1
ATOM 1439 N N . ILE A 1 180 ? 8.439 -10.635 -6.988 1.00 94.38 180 ILE A N 1
ATOM 1440 C CA . ILE A 1 180 ? 8.341 -9.671 -8.079 1.00 94.38 180 ILE A CA 1
ATOM 1441 C C . ILE A 1 180 ? 8.545 -10.459 -9.369 1.00 94.38 180 ILE A C 1
ATOM 1443 O O . ILE A 1 180 ? 9.552 -11.129 -9.552 1.00 94.38 180 ILE A O 1
ATOM 1447 N N . ILE A 1 181 ? 7.570 -10.416 -10.265 1.00 93.31 181 ILE A N 1
ATOM 1448 C CA . ILE A 1 181 ? 7.601 -11.181 -11.514 1.00 93.31 181 ILE A CA 1
ATOM 1449 C C . ILE A 1 181 ? 7.938 -10.262 -12.681 1.00 93.31 181 ILE A C 1
ATOM 1451 O O . ILE A 1 181 ? 7.495 -9.115 -12.705 1.00 93.31 181 ILE A O 1
ATOM 1455 N N . VAL A 1 182 ? 8.675 -10.759 -13.673 1.00 92.38 182 VAL A N 1
ATOM 1456 C CA . VAL A 1 182 ? 8.856 -10.045 -14.944 1.00 92.38 182 VAL A CA 1
ATOM 1457 C C . VAL A 1 182 ? 7.513 -10.039 -15.679 1.00 92.38 182 VAL A C 1
ATOM 1459 O O . VAL A 1 182 ? 6.905 -11.086 -15.885 1.00 92.38 182 VAL A O 1
ATOM 1462 N N . ALA A 1 183 ? 7.025 -8.860 -16.053 1.00 88.94 183 ALA A N 1
ATOM 1463 C CA . ALA A 1 183 ? 5.875 -8.709 -16.927 1.00 88.94 183 ALA A CA 1
ATOM 1464 C C . ALA A 1 183 ? 6.260 -9.218 -18.318 1.00 88.94 183 ALA A C 1
ATOM 1466 O O . ALA A 1 183 ? 7.201 -8.697 -18.922 1.00 88.94 183 ALA A O 1
ATOM 1467 N N . SER A 1 184 ? 5.538 -10.211 -18.841 1.00 86.38 184 SER A N 1
ATOM 1468 C CA . SER A 1 184 ? 5.762 -10.611 -20.226 1.00 86.38 184 SER A CA 1
ATOM 1469 C C . SER A 1 184 ? 5.312 -9.477 -21.162 1.00 86.38 184 SER A C 1
ATOM 1471 O O . SER A 1 184 ? 4.323 -8.794 -20.874 1.00 86.38 184 SER A O 1
ATOM 1473 N N . PRO A 1 185 ? 5.986 -9.269 -22.307 1.00 82.12 185 PRO A N 1
ATOM 1474 C CA . PRO A 1 185 ? 5.545 -8.299 -23.313 1.00 82.12 185 PRO A CA 1
ATOM 1475 C C . PRO A 1 185 ? 4.137 -8.597 -23.849 1.00 82.12 185 PRO A C 1
ATOM 1477 O O . PRO A 1 185 ? 3.445 -7.702 -24.326 1.00 82.12 185 PRO A O 1
ATOM 1480 N N . THR A 1 186 ? 3.721 -9.864 -23.767 1.00 82.75 186 THR A N 1
ATOM 1481 C CA . THR A 1 186 ? 2.430 -10.370 -24.238 1.00 82.75 186 THR A CA 1
ATOM 1482 C C . THR A 1 186 ? 1.299 -10.203 -23.222 1.00 82.75 186 THR A C 1
ATOM 1484 O O . THR A 1 186 ? 0.133 -10.256 -23.612 1.00 82.75 186 THR A O 1
ATOM 1487 N N . GLU A 1 187 ? 1.598 -9.980 -21.935 1.00 77.81 187 GLU A N 1
ATOM 1488 C CA . GLU A 1 187 ? 0.580 -9.726 -20.912 1.00 77.81 187 GLU A CA 1
ATOM 1489 C C . GLU A 1 187 ? -0.031 -8.335 -21.155 1.00 77.81 187 GLU A C 1
ATOM 1491 O O . GLU A 1 187 ? 0.529 -7.292 -20.804 1.00 77.81 187 GLU A O 1
ATOM 1496 N N . SER A 1 188 ? -1.214 -8.337 -21.772 1.00 71.56 188 SER A N 1
ATOM 1497 C CA . SER A 1 188 ? -2.033 -7.155 -22.032 1.00 71.56 188 SER A CA 1
ATOM 1498 C C . SER A 1 188 ? -2.145 -6.250 -20.799 1.00 71.56 188 SER A C 1
ATOM 1500 O O . SER A 1 188 ? -2.292 -6.709 -19.663 1.00 71.56 188 SER A O 1
ATOM 1502 N N . ARG A 1 189 ? -2.172 -4.926 -21.014 1.00 67.31 189 ARG A N 1
ATOM 1503 C CA . ARG A 1 189 ? -2.432 -3.941 -19.943 1.00 67.31 189 ARG A CA 1
ATOM 1504 C C . ARG A 1 189 ? -3.742 -4.232 -19.192 1.00 67.31 189 ARG A C 1
ATOM 1506 O O . ARG A 1 189 ? -3.855 -3.886 -18.017 1.00 67.31 189 ARG A O 1
ATOM 1513 N N . TYR A 1 190 ? -4.699 -4.901 -19.839 1.00 67.75 190 TYR A N 1
ATOM 1514 C CA . TYR A 1 190 ? -5.985 -5.281 -19.251 1.00 67.75 190 TYR A CA 1
ATOM 1515 C C . TYR A 1 190 ? -5.887 -6.419 -18.233 1.00 67.75 190 TYR A C 1
ATOM 1517 O O . TYR A 1 190 ? -6.729 -6.499 -17.341 1.00 67.75 190 TYR A O 1
ATOM 1525 N N . ASP A 1 191 ? -4.832 -7.230 -18.289 1.00 64.81 191 ASP A N 1
ATOM 1526 C CA . ASP A 1 191 ? -4.659 -8.383 -17.403 1.00 64.81 191 ASP A CA 1
ATOM 1527 C C . ASP A 1 191 ? -4.409 -7.955 -15.946 1.00 64.81 191 ASP A C 1
ATOM 1529 O O . ASP A 1 191 ? -4.723 -8.666 -15.000 1.00 64.81 191 ASP A O 1
ATOM 1533 N N . SER A 1 192 ? -3.948 -6.717 -15.732 1.00 62.72 192 SER A N 1
ATOM 1534 C CA . SER A 1 192 ? -3.775 -6.152 -14.382 1.00 62.72 192 SER A CA 1
ATOM 1535 C C . SER A 1 192 ? -5.113 -5.841 -13.693 1.00 62.72 192 SER A C 1
ATOM 1537 O O . SER A 1 192 ? -5.151 -5.640 -12.483 1.00 62.72 192 SER A O 1
ATOM 1539 N N . ARG A 1 193 ? -6.223 -5.803 -14.446 1.00 65.38 193 ARG A N 1
ATOM 1540 C CA . ARG A 1 193 ? -7.584 -5.705 -13.891 1.00 65.38 193 ARG A CA 1
ATOM 1541 C C . ARG A 1 193 ? -8.195 -7.077 -13.602 1.00 65.38 193 ARG A C 1
ATOM 1543 O O . ARG A 1 193 ? -9.318 -7.126 -13.099 1.00 65.38 193 ARG A O 1
ATOM 1550 N N . MET A 1 194 ? -7.493 -8.169 -13.922 1.00 63.41 194 MET A N 1
ATOM 1551 C CA . MET A 1 194 ? -7.987 -9.516 -13.669 1.00 63.41 194 MET A CA 1
ATOM 1552 C C . MET A 1 194 ? -8.259 -9.723 -12.183 1.00 63.41 194 MET A C 1
ATOM 1554 O O . MET A 1 194 ? -7.510 -9.305 -11.299 1.00 63.41 194 MET A O 1
ATOM 1558 N N . ASN A 1 195 ? -9.397 -10.373 -11.979 1.00 82.50 195 ASN A N 1
ATOM 1559 C CA . ASN A 1 195 ? -10.087 -10.697 -10.747 1.00 82.50 195 ASN A CA 1
ATOM 1560 C C . ASN A 1 195 ? -9.132 -10.919 -9.560 1.00 82.50 195 ASN A C 1
ATOM 1562 O O . ASN A 1 195 ? -8.479 -11.959 -9.458 1.00 82.50 195 ASN A O 1
ATOM 1566 N N . ILE A 1 196 ? -9.063 -9.937 -8.654 1.00 90.25 196 ILE A N 1
ATOM 1567 C CA . ILE A 1 196 ? -8.451 -10.131 -7.336 1.00 90.25 196 ILE A CA 1
ATOM 1568 C C . ILE A 1 196 ? -9.107 -11.368 -6.720 1.00 90.25 196 ILE A C 1
ATOM 1570 O O . ILE A 1 196 ? -10.335 -11.446 -6.677 1.00 90.25 196 ILE A O 1
ATOM 1574 N N . GLN A 1 197 ? -8.300 -12.330 -6.278 1.00 93.06 197 GLN A N 1
ATOM 1575 C CA . GLN A 1 197 ? -8.806 -13.567 -5.692 1.00 93.06 197 GLN A CA 1
ATOM 1576 C C . GLN A 1 197 ? -9.166 -13.371 -4.215 1.00 93.06 197 GLN A C 1
ATOM 1578 O O . GLN A 1 197 ? -8.709 -12.432 -3.547 1.00 93.06 197 GLN A O 1
ATOM 1583 N N . ASN A 1 198 ? -10.002 -14.266 -3.698 1.00 91.56 198 ASN A N 1
ATOM 1584 C CA . ASN A 1 198 ? -10.279 -14.330 -2.268 1.00 91.56 198 ASN A CA 1
ATOM 1585 C C . ASN A 1 198 ? -9.027 -14.808 -1.514 1.00 91.56 198 ASN A C 1
ATOM 1587 O O . ASN A 1 198 ? -8.299 -15.646 -2.042 1.00 91.56 198 ASN A O 1
ATOM 1591 N N . PRO A 1 199 ? -8.734 -14.258 -0.317 1.00 94.00 199 PRO A N 1
ATOM 1592 C CA . PRO A 1 199 ? -9.584 -13.389 0.516 1.00 94.00 199 PRO A CA 1
ATOM 1593 C C . PRO A 1 199 ? -9.463 -11.876 0.244 1.00 94.00 199 PRO A C 1
ATOM 1595 O O . PRO A 1 199 ? -10.216 -11.084 0.813 1.00 94.00 199 PRO A O 1
ATOM 1598 N N . CYS A 1 200 ? -8.520 -11.434 -0.594 1.00 95.12 200 CYS A N 1
ATOM 1599 C CA . CYS A 1 200 ? -8.253 -10.003 -0.766 1.00 95.12 200 CYS A CA 1
ATOM 1600 C C . CYS A 1 200 ? -9.408 -9.250 -1.430 1.00 95.12 200 CYS A C 1
ATOM 1602 O O . CYS A 1 200 ? -9.663 -8.096 -1.083 1.00 95.12 200 CYS A O 1
ATOM 1604 N N . ARG A 1 201 ? -10.123 -9.894 -2.357 1.00 93.81 201 ARG A N 1
ATOM 1605 C CA . ARG A 1 201 ? -11.253 -9.294 -3.079 1.00 93.81 201 ARG A CA 1
ATOM 1606 C C . ARG A 1 201 ? -12.349 -8.819 -2.135 1.00 93.81 201 ARG A C 1
ATOM 1608 O O . ARG A 1 201 ? -12.775 -7.669 -2.231 1.00 93.81 201 ARG A O 1
ATOM 1615 N N . ASP A 1 202 ? -12.781 -9.696 -1.235 1.00 94.38 202 ASP A N 1
ATOM 1616 C CA . ASP A 1 202 ? -13.906 -9.438 -0.340 1.00 94.38 202 ASP A CA 1
ATOM 1617 C C . ASP A 1 202 ? -13.552 -8.351 0.673 1.00 94.38 202 ASP A C 1
ATOM 1619 O O . ASP A 1 202 ? -14.303 -7.393 0.835 1.00 94.38 202 ASP A O 1
ATOM 1623 N N . ARG A 1 203 ? -12.340 -8.399 1.236 1.00 95.12 203 ARG A N 1
ATOM 1624 C CA . ARG A 1 203 ? -11.838 -7.369 2.160 1.00 95.12 203 ARG A CA 1
ATOM 1625 C C . ARG A 1 203 ? -11.714 -5.994 1.504 1.00 95.12 203 ARG A C 1
ATOM 1627 O O . ARG A 1 203 ? -12.114 -4.986 2.084 1.00 95.12 203 ARG A O 1
ATOM 1634 N N . ILE A 1 204 ? -11.209 -5.940 0.268 1.00 93.50 204 ILE A N 1
ATOM 1635 C CA . ILE A 1 204 ? -11.135 -4.691 -0.503 1.00 93.50 204 ILE A CA 1
ATOM 1636 C C . ILE A 1 204 ? -12.538 -4.145 -0.776 1.00 93.50 204 ILE A C 1
ATOM 1638 O O . ILE A 1 204 ? -12.770 -2.949 -0.593 1.00 93.50 204 ILE A O 1
ATOM 1642 N N . ARG A 1 205 ? -13.481 -5.000 -1.192 1.00 93.56 205 ARG A N 1
ATOM 1643 C CA . ARG A 1 205 ? -14.874 -4.602 -1.441 1.00 93.56 205 ARG A CA 1
ATOM 1644 C C . ARG A 1 205 ? -15.540 -4.067 -0.181 1.00 93.56 205 ARG A C 1
ATOM 1646 O O . ARG A 1 205 ? -16.131 -2.992 -0.235 1.00 93.56 205 ARG A O 1
ATOM 1653 N N . GLU A 1 206 ? -15.392 -4.766 0.937 1.00 94.56 206 GLU A N 1
ATOM 1654 C CA . GLU A 1 206 ? -15.937 -4.358 2.230 1.00 94.56 206 GLU A CA 1
ATOM 1655 C C . GLU A 1 206 ? -15.373 -2.999 2.668 1.00 94.56 206 GLU A C 1
ATOM 1657 O O . GLU A 1 206 ? -16.119 -2.108 3.074 1.00 94.56 206 GLU A O 1
ATOM 1662 N N . PHE A 1 207 ? -14.063 -2.783 2.515 1.00 92.75 207 PHE A N 1
ATOM 1663 C CA . PHE A 1 207 ? -13.437 -1.499 2.826 1.00 92.75 207 PHE A CA 1
ATOM 1664 C C . PHE A 1 207 ? -13.972 -0.358 1.948 1.00 92.75 207 PHE A C 1
ATOM 1666 O O . PHE A 1 207 ? -14.269 0.729 2.450 1.00 92.75 207 PHE A O 1
ATOM 1673 N N . VAL A 1 208 ? -14.126 -0.592 0.640 1.00 92.25 208 VAL A N 1
ATOM 1674 C CA . VAL A 1 208 ? -14.691 0.401 -0.290 1.00 92.25 208 VAL A CA 1
ATOM 1675 C C . VAL A 1 208 ? -16.145 0.721 0.068 1.00 92.25 208 VAL A C 1
ATOM 1677 O O . VAL A 1 208 ? -16.516 1.895 0.099 1.00 92.25 208 VAL A O 1
ATOM 1680 N N . GLN A 1 209 ? -16.950 -0.292 0.398 1.00 95.25 209 GLN A N 1
ATOM 1681 C CA . GLN A 1 209 ? -18.334 -0.111 0.845 1.00 95.25 209 GLN A CA 1
ATOM 1682 C C . GLN A 1 209 ? -18.411 0.697 2.146 1.00 95.25 209 GLN A C 1
ATOM 1684 O O . GLN A 1 209 ? -19.173 1.660 2.214 1.00 95.25 209 GLN A O 1
ATOM 1689 N N . LYS A 1 210 ? -17.568 0.385 3.140 1.00 94.44 210 LYS A N 1
ATOM 1690 C CA . LYS A 1 210 ? -17.480 1.141 4.401 1.00 94.44 210 LYS A CA 1
ATOM 1691 C C . LYS A 1 210 ? -17.138 2.613 4.166 1.00 94.44 210 LYS A C 1
ATOM 1693 O O . LYS A 1 210 ? -17.807 3.485 4.714 1.00 94.44 210 LYS A O 1
ATOM 1698 N N . ARG A 1 211 ? -16.153 2.923 3.310 1.00 93.38 211 ARG A N 1
ATOM 1699 C CA . ARG A 1 211 ? -15.822 4.324 2.974 1.00 93.38 211 ARG A CA 1
ATOM 1700 C C . ARG A 1 211 ? -16.965 5.043 2.268 1.00 93.38 211 ARG A C 1
ATOM 1702 O O . ARG A 1 211 ? -17.190 6.218 2.547 1.00 93.38 211 ARG A O 1
ATOM 1709 N N . LYS A 1 212 ? -17.676 4.357 1.369 1.00 95.88 212 LYS A N 1
ATOM 1710 C CA . LYS A 1 212 ? -18.843 4.922 0.686 1.00 95.88 212 LYS A CA 1
ATOM 1711 C C . LYS A 1 212 ? -19.951 5.268 1.687 1.00 95.88 212 LYS A C 1
ATOM 1713 O O . LYS A 1 212 ? -20.428 6.395 1.664 1.00 95.88 212 LYS A O 1
ATOM 1718 N N . ALA A 1 213 ? -20.270 4.362 2.611 1.00 97.00 213 ALA A N 1
ATOM 1719 C CA . ALA A 1 213 ? -21.276 4.597 3.648 1.00 97.00 213 ALA A CA 1
ATOM 1720 C C . ALA A 1 213 ? -20.911 5.776 4.570 1.00 97.00 213 ALA A C 1
ATOM 1722 O O . ALA A 1 213 ? -21.750 6.633 4.829 1.00 97.00 213 ALA A O 1
ATOM 1723 N N . VAL A 1 214 ? -19.649 5.871 5.012 1.00 96.88 214 VAL A N 1
ATOM 1724 C CA . VAL A 1 214 ? -19.171 7.004 5.830 1.00 96.88 214 VAL A CA 1
ATOM 1725 C C . VAL A 1 214 ? -19.272 8.326 5.066 1.00 96.88 214 VAL A C 1
ATOM 1727 O O . VAL A 1 214 ? -19.690 9.334 5.633 1.00 96.88 214 VAL A O 1
ATOM 1730 N N . LYS A 1 215 ? -18.922 8.334 3.773 1.00 96.00 215 LYS A N 1
ATOM 1731 C CA . LYS A 1 215 ? -19.061 9.526 2.929 1.00 96.00 215 LYS A CA 1
ATOM 1732 C C . LYS A 1 215 ? -20.527 9.952 2.806 1.00 96.00 215 LYS A C 1
ATOM 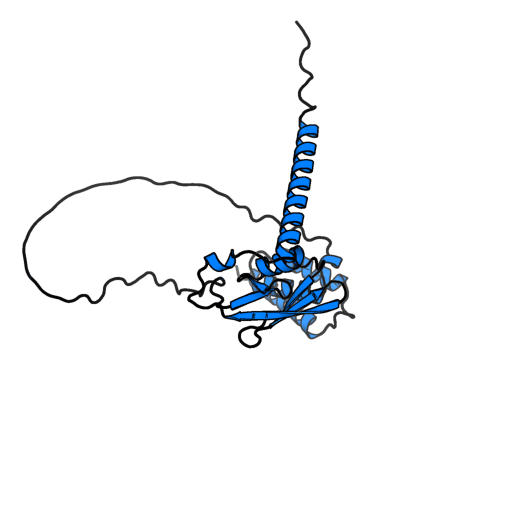1734 O O . LYS A 1 215 ? -20.830 11.111 3.042 1.00 96.00 215 LYS A O 1
ATOM 1739 N N . GLU A 1 216 ? -21.432 9.017 2.523 1.00 97.62 216 GLU A N 1
ATOM 1740 C CA . GLU A 1 216 ? -22.870 9.300 2.426 1.00 97.62 216 GLU A CA 1
ATOM 1741 C C . GLU A 1 216 ? -23.458 9.817 3.747 1.00 97.62 216 GLU A C 1
ATOM 1743 O O . GLU A 1 216 ? -24.287 10.724 3.736 1.00 97.62 216 GLU A O 1
ATOM 1748 N N . GLN A 1 217 ? -23.022 9.282 4.891 1.00 97.19 217 GLN A N 1
ATOM 1749 C CA . GLN A 1 217 ? -23.421 9.796 6.205 1.00 97.19 217 GLN A CA 1
ATOM 1750 C C . GLN A 1 217 ? -22.919 11.225 6.436 1.00 97.19 217 GLN A C 1
ATOM 1752 O O . GLN A 1 217 ? -23.687 12.072 6.888 1.00 97.19 217 GLN A O 1
ATOM 1757 N N . LYS A 1 218 ? -21.660 11.512 6.082 1.00 96.81 218 LYS A N 1
ATOM 1758 C CA . LYS A 1 218 ? -21.086 12.860 6.176 1.00 96.81 218 LYS A CA 1
ATOM 1759 C C . LYS A 1 218 ? -21.826 13.850 5.273 1.00 96.81 218 LYS A C 1
ATOM 1761 O O . LYS A 1 218 ? -22.169 14.938 5.724 1.00 96.81 218 LYS A O 1
ATOM 1766 N N . ASP A 1 219 ? -22.114 13.461 4.034 1.00 96.38 219 ASP A N 1
ATOM 1767 C CA . ASP A 1 219 ? -22.820 14.305 3.067 1.00 96.38 219 ASP A CA 1
ATOM 1768 C C . ASP A 1 219 ? -24.258 14.605 3.544 1.00 96.38 219 ASP A C 1
ATOM 1770 O O . ASP A 1 219 ? -24.706 15.750 3.474 1.00 96.38 219 ASP A O 1
ATOM 1774 N N . LYS A 1 220 ? -24.957 13.616 4.126 1.00 97.00 220 LYS A N 1
ATOM 1775 C CA . LYS A 1 220 ? -26.275 13.815 4.762 1.00 97.00 220 LYS A CA 1
ATOM 1776 C C . LYS A 1 220 ? -26.212 14.755 5.968 1.00 97.00 220 LYS A C 1
ATOM 1778 O O . LYS A 1 220 ? -27.080 15.613 6.104 1.00 97.00 220 LYS A O 1
ATOM 1783 N N . ALA A 1 221 ? -25.195 14.623 6.820 1.00 96.12 221 ALA A N 1
ATOM 1784 C CA . ALA A 1 221 ? -25.011 15.510 7.970 1.00 96.12 221 ALA A CA 1
ATOM 1785 C C . ALA A 1 221 ? -24.774 16.967 7.532 1.00 96.12 221 ALA A C 1
ATOM 1787 O O . ALA A 1 221 ? -25.359 17.886 8.098 1.00 96.12 221 ALA A O 1
ATOM 1788 N N . ILE A 1 222 ? -23.984 17.181 6.474 1.00 95.38 222 ILE A N 1
ATOM 1789 C CA . ILE A 1 222 ? -23.763 18.512 5.887 1.00 95.38 222 ILE A CA 1
ATOM 1790 C C . ILE A 1 222 ? -25.080 19.095 5.350 1.00 95.38 222 ILE A C 1
ATOM 1792 O O . ILE A 1 222 ? -25.402 20.246 5.641 1.00 95.38 222 ILE A O 1
ATOM 1796 N N . GLN A 1 223 ? -25.883 18.306 4.628 1.00 94.75 223 GLN A N 1
ATOM 1797 C CA . GLN A 1 223 ? -27.184 18.762 4.116 1.00 94.75 223 GLN A CA 1
ATOM 1798 C C . GLN A 1 223 ? -28.156 19.171 5.234 1.00 94.75 223 GLN A C 1
ATOM 1800 O O . GLN A 1 223 ? -28.847 20.179 5.099 1.00 94.75 223 GLN A O 1
ATOM 1805 N N . GLN A 1 224 ? -28.181 18.441 6.353 1.00 94.69 224 GLN A N 1
ATOM 1806 C CA . GLN A 1 224 ? -29.032 18.775 7.502 1.00 94.69 224 GLN A CA 1
ATOM 1807 C C . GLN A 1 224 ? -28.626 20.091 8.180 1.00 94.69 224 GLN A C 1
ATOM 1809 O O . GLN A 1 224 ? -29.498 20.849 8.595 1.00 94.69 224 GLN A O 1
ATOM 1814 N N . MET A 1 225 ? -27.327 20.399 8.253 1.00 93.00 225 MET A N 1
ATOM 1815 C CA . MET A 1 225 ? -26.854 21.658 8.842 1.00 93.00 225 MET A CA 1
ATOM 1816 C C . MET A 1 225 ? -27.193 22.881 7.979 1.00 93.00 225 MET A C 1
ATOM 1818 O O . MET A 1 225 ? -27.510 23.938 8.516 1.00 93.00 225 MET A O 1
ATOM 1822 N N . HIS A 1 226 ? -27.166 22.749 6.650 1.00 89.31 226 HIS A N 1
ATOM 1823 C CA . HIS A 1 226 ? -27.473 23.860 5.742 1.00 89.31 226 HIS A CA 1
ATOM 1824 C C . HIS A 1 226 ? -28.977 24.047 5.466 1.00 89.31 226 HIS A C 1
ATOM 1826 O O . HIS A 1 226 ? -29.389 25.136 5.072 1.00 89.31 226 HIS A O 1
ATOM 1832 N N . GLY A 1 227 ? -29.811 23.026 5.693 1.00 80.50 227 GLY A N 1
ATOM 1833 C CA . GLY A 1 227 ? -31.254 23.076 5.424 1.00 80.50 227 GLY A CA 1
ATOM 1834 C C . GLY A 1 227 ? -32.098 23.895 6.414 1.00 80.50 227 GLY A C 1
ATOM 1835 O O . GLY A 1 227 ? -33.234 24.229 6.091 1.00 80.50 227 GLY A O 1
ATOM 1836 N N . SER A 1 228 ? -31.571 24.257 7.589 1.00 67.06 228 SER A N 1
ATOM 1837 C CA . SER A 1 228 ? -32.352 24.912 8.659 1.00 67.06 228 SER A CA 1
ATOM 1838 C C . SER A 1 228 ? -32.301 26.451 8.659 1.00 67.06 228 SER A C 1
ATOM 1840 O O . SER A 1 228 ? -32.913 27.076 9.520 1.00 67.06 228 SER A O 1
ATOM 1842 N N . GLY A 1 229 ? -31.592 27.085 7.716 1.00 63.72 229 GLY A N 1
ATOM 1843 C CA . GLY A 1 229 ? -31.342 28.539 7.722 1.00 63.72 229 GLY A CA 1
ATOM 1844 C C . GLY A 1 229 ? -32.267 29.419 6.865 1.00 63.72 229 GLY A C 1
ATOM 1845 O O . GLY A 1 229 ? -32.045 30.623 6.802 1.00 63.72 229 GLY A O 1
ATOM 1846 N N . GLY A 1 230 ? -33.269 28.865 6.171 1.00 61.59 230 GLY A N 1
ATOM 1847 C CA . GLY A 1 230 ? -34.013 29.583 5.116 1.00 61.59 230 GLY A CA 1
ATOM 1848 C C . GLY A 1 230 ? -35.404 30.129 5.474 1.00 61.59 230 GLY A C 1
ATOM 1849 O O . GLY A 1 230 ? -36.133 30.529 4.572 1.00 61.59 230 GLY A O 1
ATOM 1850 N N . GLY A 1 231 ? -35.816 30.104 6.744 1.00 62.91 231 GLY A N 1
ATOM 1851 C CA . GLY A 1 231 ? -37.230 30.227 7.124 1.00 62.91 231 GLY A CA 1
ATOM 1852 C C . GLY A 1 231 ? -37.599 31.386 8.048 1.00 62.91 231 GLY A C 1
ATOM 1853 O O . GLY A 1 231 ? -38.389 31.165 8.955 1.00 62.91 231 GLY A O 1
ATOM 1854 N N . THR A 1 232 ? -37.071 32.600 7.870 1.00 61.06 232 THR A N 1
ATOM 1855 C CA . THR A 1 232 ? -37.607 33.788 8.571 1.00 61.06 232 THR A CA 1
ATOM 1856 C C . THR A 1 232 ? -37.594 35.008 7.656 1.00 61.06 232 THR A C 1
ATOM 1858 O O . THR A 1 232 ? -36.587 35.697 7.528 1.00 61.06 232 THR A O 1
ATOM 1861 N N . GLY A 1 233 ? -38.722 35.269 7.000 1.00 59.94 233 GLY A N 1
ATOM 1862 C CA . GLY A 1 233 ? -38.895 36.436 6.139 1.00 59.94 233 GLY A CA 1
ATOM 1863 C C . GLY A 1 233 ? -40.339 36.620 5.686 1.00 59.94 233 GLY A C 1
ATOM 1864 O O . GLY A 1 233 ? -40.586 36.801 4.501 1.00 59.94 233 GLY A O 1
ATOM 1865 N N . SER A 1 234 ? -41.301 36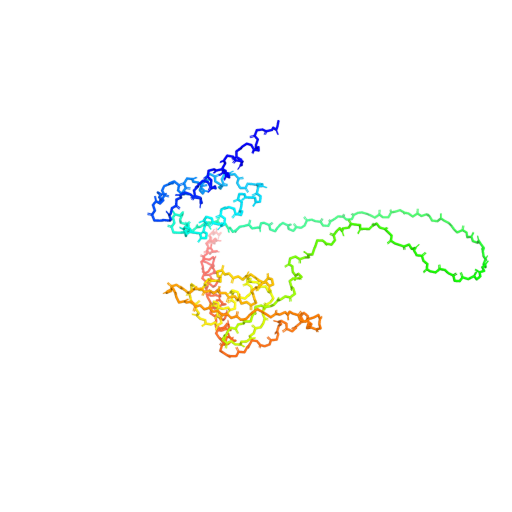.517 6.607 1.00 65.75 234 SER A N 1
ATOM 1866 C CA . SER A 1 234 ? -42.687 36.922 6.354 1.00 65.75 234 SER A CA 1
ATOM 1867 C C . SER A 1 234 ? -43.240 37.662 7.570 1.00 65.75 234 SER A C 1
ATOM 1869 O O . SER A 1 234 ? -43.772 37.079 8.508 1.00 65.75 234 SER A O 1
ATOM 1871 N N . THR A 1 235 ? -43.036 38.970 7.538 1.00 66.62 235 THR A N 1
ATOM 1872 C CA . THR A 1 235 ? -43.733 40.017 8.292 1.00 66.62 235 THR A CA 1
ATOM 1873 C C . THR A 1 235 ? -43.639 41.230 7.375 1.00 66.62 235 THR A C 1
ATOM 1875 O O . THR A 1 235 ? -42.535 41.583 6.979 1.00 66.62 235 THR A O 1
ATOM 1878 N N . GLY A 1 236 ? -44.674 41.913 6.933 1.00 69.50 236 GLY A N 1
ATOM 1879 C CA . GLY A 1 236 ? -46.106 41.879 7.160 1.00 69.50 236 GLY A CA 1
ATOM 1880 C C . GLY A 1 236 ? -46.615 43.110 6.403 1.00 69.50 236 GLY A C 1
ATOM 1881 O O . GLY A 1 236 ? -45.933 44.139 6.395 1.00 69.50 236 GLY A O 1
ATOM 1882 N N . GLY A 1 237 ? -47.734 42.973 5.704 1.00 67.00 237 GLY A N 1
ATOM 1883 C CA . GLY A 1 237 ? -48.477 44.068 5.085 1.00 67.00 237 GLY A CA 1
ATOM 1884 C C . GLY A 1 237 ? -49.900 44.023 5.598 1.00 67.00 237 GLY A C 1
ATOM 1885 O O . GLY A 1 237 ? -50.402 42.884 5.736 1.00 67.00 237 GLY A O 1
#

Secondary structure (DSSP, 8-state):
--THHHHHHHHHHHHHHHHHH--TTT--HHHHHHHHHHHHHHTTS-HHHHHHHHHHHHHH-THHHH-S-------------------------------------------------TT--SEEEEPTTT--EESSHHHHHHHIIIII--TT-EEEEE-TTT--EEEEE-TT--EEEEEEEEPPTTS-GGGGGS-PPTTHHHHHHHHHHHHHHHHHHHHHHHHHHHTTSS-------

Organism: NCBI:txid1182542

Radius of gyration: 28.51 Å; chains: 1; bounding box: 76×58×86 Å